Protein AF-0000000080090000 (afdb_homodimer)

InterPro domains:
  IPR008139 Saposin B type domain [PS50015] (24-98)
  IPR008139 Saposin B type domain [SM00741] (26-96)
  IPR011001 Saposin-like [SSF47862] (26-96)

Sequence (196 aa):
MVYFKSILSFVFIGFLVSASESTSVVTCMLCQVLSEPLEKEMTPTATVNAMFKKCDKMGLMEPVCEQFVSENVKDMFQRVRQGTPTDSLCQTMRFCEIMVYFKSILSFVFIGFLVSASESTSVVTCMLCQVLSEPLEKEMTPTATVNAMFKKCDKMGLMEPVCEQFVSENVKDMFQRVRQGTPTDSLCQTMRFCEI

Foldseek 3Di:
DDPPPPPPPPPPPPPPPPCPVPQDPVLLVLLLQLLVLVVVDDDLVSSLVVQLVSLVPVVVCSVVSNVSCVVCVVVLVVCVVVPDDSVCSCVVVVNDDD/DDPPVPPPPPPPPPPPPPCPVPQDPVLLVLLLQLLVLVVVDDDLVSSLVVQLVSLVPVVVCSVVSNVSCVVCVVVLVVCVVVPDDSVCSCVVVVNDDD

Solvent-accessible surface area (backbone atoms only — not comparable to full-atom values): 11677 Å² total; per-residue (Å²): 139,82,81,79,76,77,77,77,73,76,77,74,75,73,74,72,74,73,72,72,70,70,58,42,73,61,51,27,51,50,39,57,53,52,40,50,34,66,74,71,40,92,42,71,68,58,21,53,51,48,39,52,56,56,22,69,62,42,38,77,46,22,66,60,44,49,49,49,47,73,73,40,45,68,58,53,51,51,42,44,74,73,64,47,53,69,84,48,39,42,51,73,68,57,30,34,57,120,140,84,81,78,74,77,75,77,75,75,79,74,78,74,74,72,73,73,72,72,70,71,57,41,74,60,50,26,52,49,40,58,55,51,40,48,34,67,75,70,41,92,44,73,67,58,20,53,52,49,41,50,56,56,23,68,64,41,38,77,46,19,65,60,43,48,49,49,47,72,73,40,46,68,60,53,51,51,44,43,74,72,65,47,53,69,86,48,38,42,52,74,69,57,29,34,58,120

Secondary structure (DSSP, 8-state):
------------------------HHHHHHHHHHHHHHHH-SSHHHHHHHHHHHHHTSGGGHHHHHHHHHHHHHHHHHHHHTT--GGGHHHHTT-S--/------------------------HHHHHHHHHHHHHHHH-SSHHHHHHHHHHHHHTTGGGHHHHHHHHHHHHHHHHHHHHTT--GGGHHHHTT-S--

Nearest PDB structures (foldseek):
  1nkl-assembly1_A  TM=6.691E-01  e=6.075E-02  Sus scrofa
  3s63-assembly1_A  TM=6.933E-01  e=2.811E-01  Necator americanus
  5w7c-assembly2_B  TM=6.742E-01  e=3.951E-01  Homo sapiens
  5w78-assembly1_A  TM=6.558E-01  e=6.583E-01  Homo sapiens
  5w7f-assembly1_A  TM=6.644E-01  e=1.036E+00  Mus musculus

Radius of gyration: 25.67 Å; Cα contacts (8 Å, |Δi|>4): 172; chains: 2; bounding box: 70×93×59 Å

Organism: NCBI:txid1611254

Structure (mmCIF, N/CA/C/O backbone):
data_AF-0000000080090000-model_v1
#
loop_
_entity.id
_entity.type
_entity.pdbx_description
1 polymer 'Saposin B-type domain-containing protein'
#
loop_
_atom_site.group_PDB
_atom_site.id
_atom_site.type_symbol
_atom_site.label_atom_id
_atom_site.label_alt_id
_atom_site.label_comp_id
_atom_site.label_asym_id
_atom_site.label_entity_id
_atom_site.label_seq_id
_atom_site.pdbx_PDB_ins_code
_atom_site.Cartn_x
_atom_site.Cartn_y
_atom_site.Cartn_z
_atom_site.occupancy
_atom_site.B_iso_or_equiv
_atom_site.auth_seq_id
_atom_site.auth_comp_id
_atom_site.auth_asym_id
_atom_site.auth_atom_id
_atom_site.pdbx_PDB_model_num
ATOM 1 N N . MET A 1 1 ? -54.875 49.156 15.625 1 35.25 1 MET A N 1
ATOM 2 C CA . MET A 1 1 ? -53.969 48.844 14.508 1 35.25 1 MET A CA 1
ATOM 3 C C . MET A 1 1 ? -52.688 48.219 15 1 35.25 1 MET A C 1
ATOM 5 O O . MET A 1 1 ? -51.75 48.906 15.391 1 35.25 1 MET A O 1
ATOM 9 N N . VAL A 1 2 ? -52.719 47.219 15.922 1 42.03 2 VAL A N 1
ATOM 10 C CA . VAL A 1 2 ? -51.781 46.344 16.578 1 42.03 2 VAL A CA 1
ATOM 11 C C . VAL A 1 2 ? -51 45.531 15.547 1 42.03 2 VAL A C 1
ATOM 13 O O . VAL A 1 2 ? -51.625 44.969 14.625 1 42.03 2 VAL A O 1
ATOM 16 N N . TYR A 1 3 ? -49.688 45.938 15.25 1 43 3 TYR A N 1
ATOM 17 C CA . TYR A 1 3 ? -48.562 45.375 14.508 1 43 3 TYR A CA 1
ATOM 18 C C . TYR A 1 3 ? -48.25 43.969 14.961 1 43 3 TYR A C 1
ATOM 20 O O . TYR A 1 3 ? -47.875 43.75 16.125 1 43 3 TYR A O 1
ATOM 28 N N . PHE A 1 4 ? -49.094 42.969 14.578 1 43.38 4 PHE A N 1
ATOM 29 C CA . PHE A 1 4 ? -48.688 41.562 14.555 1 43.38 4 PHE A CA 1
ATOM 30 C C . PHE A 1 4 ? -47.344 41.406 13.844 1 43.38 4 PHE A C 1
ATOM 32 O O . PHE A 1 4 ? -47.281 41.531 12.617 1 43.38 4 PHE A O 1
ATOM 39 N N . LYS A 1 5 ? -46.25 41.969 14.344 1 47.03 5 LYS A N 1
ATOM 40 C CA . LYS A 1 5 ? -44.906 41.594 13.945 1 47.03 5 LYS A CA 1
ATOM 41 C C . LYS A 1 5 ? -44.719 40.062 14.023 1 47.03 5 LYS A C 1
ATOM 43 O O . LYS A 1 5 ? -44.781 39.5 15.109 1 47.03 5 LYS A O 1
ATOM 48 N N . SER A 1 6 ? -45.281 39.25 13.062 1 45.53 6 SER A N 1
ATOM 49 C CA . SER A 1 6 ? -44.969 37.844 12.844 1 45.53 6 SER A CA 1
ATOM 50 C C . SER A 1 6 ? -43.438 37.656 12.742 1 45.53 6 SER A C 1
ATOM 52 O O . SER A 1 6 ? -42.812 38.125 11.797 1 45.53 6 SER A O 1
ATOM 54 N N . ILE A 1 7 ? -42.719 37.562 13.867 1 49.59 7 ILE A N 1
ATOM 55 C CA . ILE A 1 7 ? -41.344 37.062 13.977 1 49.59 7 ILE A CA 1
ATOM 56 C C . ILE A 1 7 ? -41.25 35.688 13.281 1 49.59 7 ILE A C 1
ATOM 58 O O . ILE A 1 7 ? -41.812 34.719 13.75 1 49.59 7 ILE A O 1
ATOM 62 N N . LEU A 1 8 ? -41.375 35.594 11.953 1 46.16 8 LEU A N 1
ATOM 63 C CA . LEU A 1 8 ? -40.875 34.438 11.211 1 46.16 8 LEU A CA 1
ATOM 64 C C . LEU A 1 8 ? -39.469 34.031 11.695 1 46.16 8 LEU A C 1
ATOM 66 O O . LEU A 1 8 ? -38.5 34.781 11.484 1 46.16 8 LEU A O 1
ATOM 70 N N . SER A 1 9 ? -39.344 33.406 12.898 1 48.47 9 SER A N 1
ATOM 71 C CA . SER A 1 9 ? -38.156 32.656 13.305 1 48.47 9 SER A CA 1
ATOM 72 C C . SER A 1 9 ? -37.719 31.703 12.219 1 48.47 9 SER A C 1
ATOM 74 O O . SER A 1 9 ? -38.406 30.719 11.938 1 48.47 9 SER A O 1
ATOM 76 N N . PHE A 1 10 ? -37.125 32.094 11.141 1 49.75 10 PHE A N 1
ATOM 77 C CA . PHE A 1 10 ? -36.312 31.219 10.305 1 49.75 10 PHE A CA 1
ATOM 78 C C . PHE A 1 10 ? -35.438 30.328 11.164 1 49.75 10 PHE A C 1
ATOM 80 O O . PHE A 1 10 ? -34.438 30.781 11.734 1 49.75 10 PHE A O 1
ATOM 87 N N . VAL A 1 11 ? -35.938 29.188 11.773 1 52.5 11 VAL A N 1
ATOM 88 C CA . VAL A 1 11 ? -35.125 28.047 12.211 1 52.5 11 VAL A CA 1
ATOM 89 C C . VAL A 1 11 ? -34.156 27.656 11.102 1 52.5 11 VAL A C 1
ATOM 91 O O . VAL A 1 11 ? -34.562 27.141 10.062 1 52.5 11 VAL A O 1
ATOM 94 N N . PHE A 1 12 ? -33.031 28.375 10.961 1 48.5 12 PHE A N 1
ATOM 95 C CA . PHE A 1 12 ? -31.891 27.875 10.211 1 48.5 12 PHE A CA 1
ATOM 96 C C . PHE A 1 12 ? -31.594 26.438 10.586 1 48.5 12 PHE A C 1
ATOM 98 O O . PHE A 1 12 ? -31.141 26.156 11.703 1 48.5 12 PHE A O 1
ATOM 105 N N . ILE A 1 13 ? -32.281 25.422 10.086 1 52.03 13 ILE A N 1
ATOM 106 C CA . ILE A 1 13 ? -31.844 24.047 10.031 1 52.03 13 ILE A CA 1
ATOM 107 C C . ILE A 1 13 ? -30.344 24 9.758 1 52.03 13 ILE A C 1
ATOM 109 O O . ILE A 1 13 ? -29.891 24.312 8.648 1 52.03 13 ILE A O 1
ATOM 113 N N . GLY A 1 14 ? -29.469 24.391 10.719 1 47.28 14 GLY A N 1
ATOM 114 C CA . GLY A 1 14 ? -28.094 23.922 10.711 1 47.28 14 GLY A CA 1
ATOM 115 C C . GLY A 1 14 ? -27.953 22.484 10.242 1 47.28 14 GLY A C 1
ATOM 116 O O . GLY A 1 14 ? -28.234 21.547 11 1 47.28 14 GLY A O 1
ATOM 117 N N . PHE A 1 15 ? -28.266 22.219 8.953 1 48.88 15 PHE A N 1
ATOM 118 C CA . PHE A 1 15 ? -27.812 20.953 8.414 1 48.88 15 PHE A CA 1
ATOM 119 C C . PHE A 1 15 ? -26.391 20.625 8.891 1 48.88 15 PHE A C 1
ATOM 121 O O . PHE A 1 15 ? -25.422 21.188 8.375 1 48.88 15 PHE A 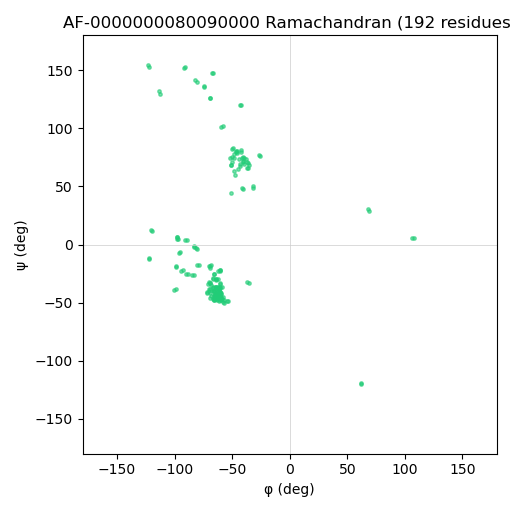O 1
ATOM 128 N N . LEU A 1 16 ? -26.109 20.281 10.094 1 43.97 16 LEU A N 1
ATOM 129 C CA . LEU A 1 16 ? -24.938 19.484 10.445 1 43.97 16 LEU A CA 1
ATOM 130 C C . LEU A 1 16 ? -24.734 18.328 9.469 1 43.97 16 LEU A C 1
ATOM 132 O O . LEU A 1 16 ? -25.438 17.328 9.547 1 43.97 16 LEU A O 1
ATOM 136 N N . VAL A 1 17 ? -24.406 18.547 8.234 1 48.34 17 VAL A N 1
ATOM 137 C CA . VAL A 1 17 ? -23.688 17.484 7.523 1 48.34 17 VAL A CA 1
ATOM 138 C C . VAL A 1 17 ? -22.656 16.844 8.453 1 48.34 17 VAL A C 1
ATOM 140 O O . VAL A 1 17 ? -21.656 17.469 8.797 1 48.34 17 VAL A O 1
ATOM 143 N N . SER A 1 18 ? -23.031 16.016 9.391 1 41.59 18 SER A N 1
ATOM 144 C CA . SER A 1 18 ? -22.078 14.984 9.82 1 41.59 18 SER A CA 1
ATOM 145 C C . SER A 1 18 ? -21.312 14.414 8.633 1 41.59 18 SER A C 1
ATOM 147 O O . SER A 1 18 ? -21.875 13.664 7.824 1 41.59 18 SER A O 1
ATOM 149 N N . ALA A 1 19 ? -20.438 15.008 7.93 1 45 19 ALA A N 1
ATOM 150 C CA . ALA A 1 19 ? -19.406 14.32 7.16 1 45 19 ALA A CA 1
ATOM 151 C C . ALA A 1 19 ? -18.984 13.016 7.84 1 45 19 ALA A C 1
ATOM 153 O O . ALA A 1 19 ? -18.141 13.023 8.742 1 45 19 ALA A O 1
ATOM 154 N N . SER A 1 20 ? -19.766 12.109 8.289 1 44.16 20 SER A N 1
ATOM 155 C CA . SER A 1 20 ? -19.172 10.789 8.477 1 44.16 20 SER A CA 1
ATOM 156 C C . SER A 1 20 ? -18.125 10.484 7.402 1 44.16 20 SER A C 1
ATOM 158 O O . SER A 1 20 ? -18.484 10.266 6.238 1 44.16 20 SER A O 1
ATOM 160 N N . GLU A 1 21 ? -17.078 11.117 7.383 1 48.22 21 GLU A N 1
ATOM 161 C CA . GLU A 1 21 ? -16 10.867 6.43 1 48.22 21 GLU A CA 1
ATOM 162 C C . GLU A 1 21 ? -15.797 9.375 6.215 1 48.22 21 GLU A C 1
ATOM 164 O O . GLU A 1 21 ? -15.164 8.711 7.039 1 48.22 21 GLU A O 1
ATOM 169 N N . SER A 1 22 ? -16.75 8.617 5.992 1 52.12 22 SER A N 1
ATOM 170 C CA . SER A 1 22 ? -16.547 7.242 5.539 1 52.12 22 SER A CA 1
ATOM 171 C C . SER A 1 22 ? -15.227 7.09 4.809 1 52.12 22 SER A C 1
ATOM 173 O O . SER A 1 22 ? -15.008 7.707 3.764 1 52.12 22 SER A O 1
ATOM 175 N N . THR A 1 23 ? -14.148 7.047 5.562 1 60.09 23 THR A N 1
ATOM 176 C CA . THR A 1 23 ? -12.867 6.805 4.902 1 60.09 23 THR A CA 1
ATOM 177 C C . THR A 1 23 ? -13.008 5.719 3.84 1 60.09 23 THR A C 1
ATOM 179 O O . THR A 1 23 ? -13.586 4.66 4.098 1 60.09 23 THR A O 1
ATOM 182 N N . SER A 1 24 ? -12.742 6.082 2.764 1 83.75 24 SER A N 1
ATOM 183 C CA . SER A 1 24 ? -12.805 5.164 1.631 1 83.75 24 SER A CA 1
ATOM 184 C C . SER A 1 24 ? -11.625 4.195 1.64 1 83.75 24 SER A C 1
ATOM 186 O O . SER A 1 24 ? -10.57 4.508 2.188 1 83.75 24 SER A O 1
ATOM 188 N N . VAL A 1 25 ? -11.953 3.008 1.39 1 87.94 25 VAL A N 1
ATOM 189 C CA . VAL A 1 25 ? -10.938 1.979 1.18 1 87.94 25 VAL A CA 1
ATOM 190 C C . VAL A 1 25 ? -9.75 2.574 0.434 1 87.94 25 VAL A C 1
ATOM 192 O O . VAL A 1 25 ? -8.594 2.301 0.775 1 87.94 25 VAL A O 1
ATOM 195 N N . VAL A 1 26 ? -10.047 3.531 -0.424 1 92 26 VAL A N 1
ATOM 196 C CA . VAL A 1 26 ? -9.016 4.125 -1.263 1 92 26 VAL A CA 1
ATOM 197 C C . VAL A 1 26 ? -8.109 5.012 -0.413 1 92 26 VAL A C 1
ATOM 199 O O . VAL A 1 26 ? -6.883 4.984 -0.568 1 92 26 VAL A O 1
ATOM 202 N N . THR A 1 27 ? -8.703 5.805 0.525 1 94.62 27 THR A N 1
ATOM 203 C CA . THR A 1 27 ? -7.914 6.691 1.372 1 94.62 27 THR A CA 1
ATOM 204 C C . THR A 1 27 ? -6.984 5.891 2.277 1 94.62 27 THR A C 1
ATOM 206 O O . THR A 1 27 ? -5.828 6.27 2.48 1 94.62 27 THR A O 1
ATOM 209 N N . CYS A 1 28 ? -7.434 4.828 2.84 1 95.31 28 CYS A N 1
ATOM 210 C CA . CYS A 1 28 ? -6.602 3.949 3.654 1 95.31 28 CYS A CA 1
ATOM 211 C C . CYS A 1 28 ? -5.449 3.379 2.84 1 95.31 28 CYS A C 1
ATOM 213 O O . CYS A 1 28 ? -4.293 3.426 3.27 1 95.31 28 CYS A O 1
ATOM 215 N N . MET A 1 29 ? -5.73 2.906 1.643 1 94.31 29 MET A N 1
ATOM 216 C CA . MET A 1 29 ? -4.707 2.271 0.814 1 94.31 29 MET A CA 1
ATOM 217 C C . MET A 1 29 ? -3.697 3.299 0.315 1 94.31 29 MET A C 1
ATOM 219 O O . MET A 1 29 ? -2.498 3.02 0.254 1 94.31 29 MET A O 1
ATOM 223 N N . LEU A 1 30 ? -4.199 4.465 -0.024 1 96.56 30 LEU A N 1
ATOM 224 C CA 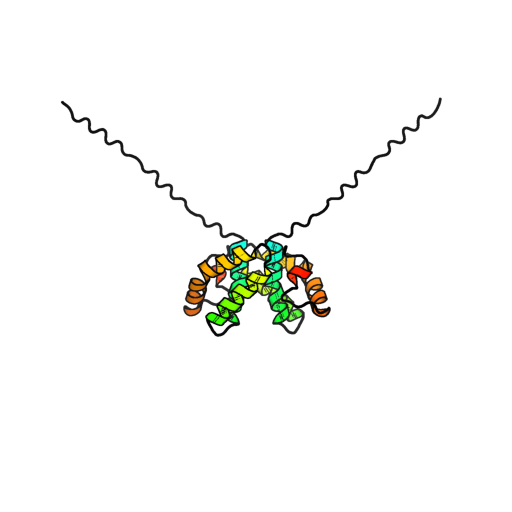. LEU A 1 30 ? -3.273 5.516 -0.44 1 96.56 30 LEU A CA 1
ATOM 225 C C . LEU A 1 30 ? -2.33 5.891 0.698 1 96.56 30 LEU A C 1
ATOM 227 O O . LEU A 1 30 ? -1.131 6.078 0.481 1 96.56 30 LEU A O 1
ATOM 231 N N . CYS A 1 31 ? -2.855 5.984 1.867 1 97.38 31 CYS A N 1
ATOM 232 C CA . CYS A 1 31 ? -2.014 6.289 3.02 1 97.38 31 CYS A CA 1
ATOM 233 C C . CYS A 1 31 ? -0.945 5.223 3.213 1 97.38 31 CYS A C 1
ATOM 235 O O . CYS A 1 31 ? 0.205 5.539 3.523 1 97.38 31 CYS A O 1
ATOM 237 N N . GLN A 1 32 ? -1.298 3.975 3.043 1 95.56 32 GLN A N 1
ATOM 238 C CA . GLN A 1 32 ? -0.34 2.889 3.227 1 95.56 32 GLN A CA 1
ATOM 239 C C . GLN A 1 32 ? 0.765 2.945 2.176 1 95.56 32 GLN A C 1
ATOM 241 O O . GLN A 1 32 ? 1.945 2.795 2.5 1 95.56 32 GLN A O 1
ATOM 246 N N . VAL A 1 33 ? 0.406 3.189 0.938 1 95.75 33 VAL A N 1
ATOM 247 C CA . VAL A 1 33 ? 1.378 3.279 -0.147 1 95.75 33 VAL A CA 1
ATOM 248 C C . VAL A 1 33 ? 2.311 4.465 0.092 1 95.75 33 VAL A C 1
ATOM 250 O O . VAL A 1 33 ? 3.52 4.367 -0.133 1 95.75 33 VAL A O 1
ATOM 253 N N . LEU A 1 34 ? 1.79 5.504 0.604 1 97.06 34 LEU A N 1
ATOM 254 C CA . LEU A 1 34 ? 2.525 6.766 0.64 1 97.06 34 LEU A CA 1
ATOM 255 C C . LEU A 1 34 ? 3.23 6.945 1.979 1 97.06 34 LEU A C 1
ATOM 257 O O . LEU A 1 34 ? 4.02 7.879 2.15 1 97.06 34 LEU A O 1
ATOM 261 N N . SER A 1 35 ? 2.988 6.059 2.926 1 95.69 35 SER A N 1
ATOM 262 C CA . SER A 1 35 ? 3.717 6.102 4.188 1 95.69 35 SER A CA 1
ATOM 263 C C . SER A 1 35 ? 5.094 5.461 4.055 1 95.69 35 SER A C 1
ATOM 265 O O . SER A 1 35 ? 5.984 5.719 4.867 1 95.69 35 SER A O 1
ATOM 267 N N . GLU A 1 36 ? 5.316 4.691 3.047 1 93.81 36 GLU A N 1
ATOM 268 C CA . GLU A 1 36 ? 6.551 3.924 2.891 1 93.81 36 GLU A CA 1
ATOM 269 C C . GLU A 1 36 ? 7.75 4.844 2.686 1 93.81 36 GLU A C 1
ATOM 271 O O . GLU A 1 36 ? 8.797 4.656 3.309 1 93.81 36 GLU A O 1
ATOM 276 N N . PRO A 1 37 ? 7.637 5.777 1.835 1 95.31 37 PRO A N 1
ATOM 277 C CA . PRO A 1 37 ? 8.789 6.66 1.637 1 95.31 37 PRO A CA 1
ATOM 278 C C . PRO A 1 37 ? 9.188 7.402 2.908 1 95.31 37 PRO A C 1
ATOM 280 O O . PRO A 1 37 ? 10.344 7.809 3.053 1 95.31 37 PRO A O 1
ATOM 283 N N . LEU A 1 38 ? 8.297 7.543 3.855 1 95.94 38 LEU A N 1
ATOM 284 C CA . LEU A 1 38 ? 8.594 8.219 5.113 1 95.94 38 LEU A CA 1
ATOM 285 C C . LEU A 1 38 ? 9.617 7.438 5.926 1 95.94 38 LEU A C 1
ATOM 287 O O . LEU A 1 38 ? 10.367 8.016 6.719 1 95.94 38 LEU A O 1
ATOM 291 N N . GLU A 1 39 ? 9.672 6.215 5.695 1 89.62 39 GLU A N 1
ATOM 292 C CA . GLU A 1 39 ? 10.586 5.34 6.426 1 89.62 39 GLU A CA 1
ATOM 293 C C . GLU A 1 39 ? 11.898 5.152 5.664 1 89.62 39 GLU A C 1
ATOM 295 O O . GLU A 1 39 ? 12.938 4.867 6.266 1 89.62 39 GLU A O 1
ATOM 300 N N . LYS A 1 40 ? 11.859 5.352 4.445 1 88.94 40 LYS A N 1
ATOM 301 C CA . LYS A 1 40 ? 12.992 4.988 3.594 1 88.94 40 LYS A CA 1
ATOM 302 C C . LYS A 1 40 ? 13.859 6.203 3.289 1 88.94 40 LYS A C 1
ATOM 304 O O . LYS A 1 40 ? 15.086 6.098 3.244 1 88.94 40 LYS A O 1
ATOM 309 N N . GLU A 1 41 ? 13.195 7.363 3.078 1 91.75 41 GLU A N 1
ATOM 310 C CA . GLU A 1 41 ? 13.93 8.555 2.654 1 91.75 41 GLU A CA 1
ATOM 311 C C . GLU A 1 41 ? 14.367 9.391 3.855 1 91.75 41 GLU A C 1
ATOM 313 O O . GLU A 1 41 ? 13.688 9.414 4.883 1 91.75 41 GLU A O 1
ATOM 318 N N . MET A 1 42 ? 15.523 10.156 3.654 1 89.31 42 MET A N 1
ATOM 319 C CA . MET A 1 42 ? 16.109 10.883 4.773 1 89.31 42 MET A CA 1
ATOM 320 C C . MET A 1 42 ? 15.688 12.352 4.746 1 89.31 42 MET A C 1
ATOM 322 O O . MET A 1 42 ? 15.734 13.031 5.773 1 89.31 42 MET A O 1
ATOM 326 N N . THR A 1 43 ? 15.242 12.867 3.668 1 94.94 43 THR A N 1
ATOM 327 C CA . THR A 1 43 ? 14.898 14.281 3.574 1 94.94 43 THR A CA 1
ATOM 328 C C . THR A 1 43 ? 13.438 14.453 3.148 1 94.94 43 THR A C 1
ATOM 330 O O . THR A 1 43 ? 12.883 13.594 2.455 1 94.94 43 THR A O 1
ATOM 333 N N . PRO A 1 44 ? 12.844 15.562 3.553 1 95.88 44 PRO A N 1
ATOM 334 C CA . PRO A 1 44 ? 11.453 15.812 3.143 1 95.88 44 PRO A CA 1
ATOM 335 C C . PRO A 1 44 ? 11.289 15.867 1.627 1 95.88 44 PRO A C 1
ATOM 337 O O . PRO A 1 44 ? 10.328 15.328 1.086 1 95.88 44 PRO A O 1
ATOM 340 N N . THR A 1 45 ? 12.195 16.516 0.899 1 97.25 45 THR A N 1
ATOM 341 C CA . THR A 1 45 ? 12.109 16.641 -0.551 1 97.25 45 THR A CA 1
ATOM 342 C C . THR A 1 45 ? 12.211 15.273 -1.221 1 97.25 45 THR A C 1
ATOM 344 O O . THR A 1 45 ? 11.445 14.961 -2.131 1 97.25 45 THR A O 1
ATOM 347 N N . ALA A 1 46 ? 13.195 14.461 -0.756 1 97.62 46 ALA A N 1
ATOM 348 C CA . ALA A 1 46 ? 13.344 13.109 -1.296 1 97.62 46 ALA A CA 1
ATOM 349 C C . ALA A 1 46 ? 12.094 12.273 -1.017 1 97.62 46 ALA A C 1
ATOM 351 O O . ALA A 1 46 ? 11.68 11.469 -1.855 1 97.62 46 ALA A O 1
ATOM 352 N N . THR A 1 47 ? 11.516 12.477 0.143 1 98.19 47 THR A N 1
ATOM 353 C CA . THR A 1 47 ? 10.312 11.734 0.526 1 98.19 47 THR A CA 1
ATOM 354 C C . THR A 1 47 ? 9.141 12.094 -0.376 1 98.19 47 THR A C 1
ATOM 356 O O . THR A 1 47 ? 8.461 11.211 -0.902 1 98.19 47 THR A O 1
ATOM 359 N N . VAL A 1 48 ? 8.938 13.328 -0.579 1 98.31 48 VAL A N 1
ATOM 360 C CA . VAL A 1 48 ? 7.824 13.789 -1.399 1 98.31 48 VAL A CA 1
ATOM 361 C C . VAL A 1 48 ? 8.023 13.344 -2.846 1 98.31 48 VAL A C 1
ATOM 363 O O . VAL A 1 48 ? 7.078 12.898 -3.502 1 98.31 48 VAL A O 1
ATOM 366 N N . ASN A 1 49 ? 9.242 13.414 -3.344 1 98 49 ASN A N 1
ATOM 367 C CA . ASN A 1 49 ? 9.531 12.945 -4.695 1 98 49 ASN A CA 1
ATOM 368 C C . ASN A 1 49 ? 9.258 11.453 -4.84 1 98 49 ASN A C 1
ATOM 370 O O . ASN A 1 49 ? 8.719 11.016 -5.859 1 98 49 ASN A O 1
ATOM 374 N N . ALA A 1 50 ? 9.672 10.742 -3.836 1 96.94 50 ALA A N 1
ATOM 375 C CA . ALA A 1 50 ? 9.406 9.305 -3.865 1 96.94 50 ALA A CA 1
ATOM 376 C C . ALA A 1 50 ? 7.902 9.031 -3.852 1 96.94 50 ALA A C 1
ATOM 378 O O . ALA A 1 50 ? 7.434 8.086 -4.5 1 96.94 50 ALA A O 1
ATOM 379 N N . MET A 1 51 ? 7.082 9.789 -3.133 1 97.94 51 MET A N 1
ATOM 380 C CA . MET A 1 51 ? 5.633 9.633 -3.109 1 97.94 51 MET A CA 1
ATOM 381 C C . MET A 1 51 ? 5.031 9.891 -4.488 1 97.94 51 MET A C 1
ATOM 383 O O . MET A 1 51 ? 4.184 9.125 -4.953 1 97.94 51 MET A O 1
ATOM 387 N N . PHE A 1 52 ? 5.461 10.906 -5.121 1 98.12 52 PHE A N 1
ATOM 388 C CA . PHE A 1 52 ? 4.914 11.211 -6.441 1 98.12 52 PHE A CA 1
ATOM 389 C C . PHE A 1 52 ? 5.355 10.172 -7.465 1 98.12 52 PHE A C 1
ATOM 391 O O . PHE A 1 52 ? 4.609 9.852 -8.391 1 98.12 52 PHE A O 1
ATOM 398 N N . LYS A 1 53 ? 6.566 9.648 -7.289 1 96.38 53 LYS A N 1
ATOM 399 C CA . LYS A 1 53 ? 6.996 8.555 -8.156 1 96.38 53 LYS A CA 1
ATOM 400 C C . LYS A 1 53 ? 6.078 7.344 -8.016 1 96.38 53 LYS A C 1
ATOM 402 O O . LYS A 1 53 ? 5.777 6.664 -9 1 96.38 53 LYS A O 1
ATOM 407 N N . LYS A 1 54 ? 5.676 7.047 -6.812 1 95.56 54 LYS A N 1
ATOM 408 C CA . LYS A 1 54 ? 4.715 5.965 -6.613 1 95.56 54 LYS A CA 1
ATOM 409 C C . LYS A 1 54 ? 3.398 6.262 -7.32 1 95.56 54 LYS A C 1
ATOM 411 O O . LYS A 1 54 ? 2.785 5.367 -7.906 1 95.56 54 LYS A O 1
ATOM 416 N N . CYS A 1 55 ? 2.949 7.496 -7.348 1 97.12 55 CYS A N 1
ATOM 417 C CA . CYS A 1 55 ? 1.702 7.879 -7.996 1 97.12 55 CYS A CA 1
ATOM 418 C C . CYS A 1 55 ? 1.793 7.688 -9.508 1 97.12 55 CYS A C 1
ATOM 420 O O . CYS A 1 55 ? 0.8 7.348 -10.156 1 97.12 55 CYS A O 1
ATOM 422 N N . ASP A 1 56 ? 2.922 7.812 -10.008 1 95.38 56 ASP A N 1
ATOM 423 C CA . ASP A 1 56 ? 3.133 7.645 -11.445 1 95.38 56 ASP A CA 1
ATOM 424 C C . ASP A 1 56 ? 2.746 6.238 -11.898 1 95.38 56 ASP A C 1
ATOM 426 O O . ASP A 1 56 ? 2.383 6.031 -13.055 1 95.38 56 ASP A O 1
ATOM 430 N N . LYS A 1 57 ? 2.746 5.371 -10.977 1 92.88 57 LYS A N 1
ATOM 431 C CA . LYS A 1 57 ? 2.561 3.967 -11.336 1 92.88 57 LYS A CA 1
ATOM 432 C C . LYS A 1 57 ? 1.108 3.537 -11.141 1 92.88 57 LYS A C 1
ATOM 434 O O . LYS A 1 57 ? 0.769 2.369 -11.344 1 92.88 57 LYS A O 1
ATOM 439 N N . MET A 1 58 ? 0.227 4.406 -10.805 1 91.19 58 MET A N 1
ATOM 440 C CA . MET A 1 58 ? -1.11 4.02 -10.367 1 91.19 58 MET A CA 1
ATOM 441 C C . MET A 1 58 ? -2.111 4.113 -11.508 1 91.19 58 MET A C 1
ATOM 443 O O . MET A 1 58 ? -3.322 4.047 -11.289 1 91.19 58 MET A O 1
ATOM 447 N N . GLY A 1 59 ? -1.636 4.395 -12.742 1 89.81 59 GLY A N 1
ATOM 448 C CA . GLY A 1 59 ? -2.537 4.445 -13.883 1 89.81 59 GLY A CA 1
ATOM 449 C C . GLY A 1 59 ? -3.604 5.52 -13.75 1 89.81 59 GLY A C 1
ATOM 450 O O . GLY A 1 59 ? -3.293 6.68 -13.484 1 89.81 59 GLY A O 1
ATOM 451 N N . LEU A 1 60 ? -4.883 5.047 -13.766 1 90.75 60 LEU A N 1
ATOM 452 C CA . LEU A 1 60 ? -6.008 5.973 -13.734 1 90.75 60 LEU A CA 1
ATOM 453 C C . LEU A 1 60 ? -6.113 6.668 -12.383 1 90.75 60 LEU A C 1
ATOM 455 O O . LEU A 1 60 ? -6.691 7.75 -12.281 1 90.75 60 LEU A O 1
ATOM 459 N N . MET A 1 61 ? -5.484 6.043 -11.406 1 92.25 61 MET A N 1
ATOM 460 C CA . MET A 1 61 ? -5.578 6.582 -10.047 1 92.25 61 MET A CA 1
ATOM 461 C C . MET A 1 61 ? -4.465 7.59 -9.789 1 92.25 61 MET A C 1
ATOM 463 O O . MET A 1 61 ? -4.371 8.148 -8.695 1 92.25 61 MET A O 1
ATOM 467 N N . GLU A 1 62 ? -3.656 7.887 -10.789 1 95.06 62 GLU A N 1
ATOM 468 C CA . GLU A 1 62 ? -2.508 8.773 -10.617 1 95.06 62 GLU A CA 1
ATOM 469 C C . GLU A 1 62 ? -2.945 10.156 -10.141 1 95.06 62 GLU A C 1
ATOM 471 O O . GLU A 1 62 ? -2.418 10.672 -9.156 1 95.06 62 GLU A O 1
ATOM 476 N N . PRO A 1 63 ? -4.047 10.781 -10.789 1 96.62 63 PRO A N 1
ATOM 477 C CA . PRO A 1 63 ? -4.398 12.117 -10.305 1 96.62 63 PRO A CA 1
ATOM 478 C C . PRO A 1 63 ? -4.977 12.102 -8.891 1 96.62 63 PRO A C 1
ATOM 480 O O . PRO A 1 63 ? -4.766 13.039 -8.125 1 96.62 63 PRO A O 1
ATOM 483 N N . VAL A 1 64 ? -5.684 11.133 -8.57 1 95.31 64 VAL A N 1
ATOM 484 C CA . VAL A 1 64 ? -6.227 10.977 -7.227 1 95.31 64 VAL A CA 1
ATOM 485 C C . VAL A 1 64 ? -5.09 10.812 -6.223 1 95.31 64 VAL A C 1
ATOM 487 O O . VAL A 1 64 ? -5.102 11.422 -5.152 1 95.31 64 VAL A O 1
ATOM 490 N N . CYS A 1 65 ? -4.133 10.055 -6.562 1 97.5 65 CYS A N 1
ATOM 491 C CA . CYS A 1 65 ? -2.949 9.82 -5.75 1 97.5 65 CYS A CA 1
ATOM 492 C C . CYS A 1 65 ? -2.18 11.109 -5.512 1 97.5 65 CYS A C 1
ATOM 494 O O . CYS A 1 65 ? -1.797 11.414 -4.383 1 97.5 65 CYS A O 1
ATOM 496 N N . GLU A 1 66 ? -1.955 11.836 -6.617 1 98.25 66 GLU A N 1
ATOM 497 C CA . GLU A 1 66 ? -1.232 13.102 -6.508 1 98.25 66 GLU A CA 1
ATOM 498 C C . GLU A 1 66 ? -1.979 14.086 -5.617 1 98.25 66 GLU A C 1
ATOM 500 O O . GLU A 1 66 ? -1.364 14.805 -4.824 1 98.25 66 GLU A O 1
ATOM 505 N N . GLN A 1 67 ? -3.234 14.094 -5.742 1 97.88 67 GLN A N 1
ATOM 506 C CA . GLN A 1 67 ? -4.039 14.977 -4.902 1 97.88 67 GLN A CA 1
ATOM 507 C C . GLN A 1 67 ? -3.947 14.57 -3.434 1 97.88 67 GLN A C 1
ATOM 509 O O . GLN A 1 67 ? -3.852 15.43 -2.553 1 97.88 67 GLN A O 1
ATOM 514 N N . PHE A 1 68 ? -4.035 13.383 -3.154 1 97.88 68 PHE A N 1
ATOM 515 C CA . PHE A 1 68 ? -3.906 12.891 -1.786 1 97.88 68 PHE A CA 1
ATOM 516 C C . PHE A 1 68 ? -2.596 13.367 -1.165 1 97.88 68 PHE A C 1
ATOM 518 O O . PHE A 1 68 ? -2.576 13.836 -0.025 1 97.88 68 PHE A O 1
ATOM 525 N N . VAL A 1 69 ? -1.497 13.203 -1.886 1 98.31 69 VAL A N 1
ATOM 526 C CA . VAL A 1 69 ? -0.193 13.641 -1.396 1 98.31 69 VAL A CA 1
ATOM 527 C C . VAL A 1 69 ? -0.228 15.133 -1.101 1 98.31 69 VAL A C 1
ATOM 529 O O . VAL A 1 69 ? 0.166 15.57 -0.015 1 98.31 69 VAL A O 1
ATOM 532 N N . SER A 1 70 ? -0.703 15.859 -2.033 1 97.25 70 SER A N 1
ATOM 533 C CA . SER A 1 70 ? -0.708 17.312 -1.919 1 97.25 70 SER A CA 1
ATOM 534 C C . SER A 1 70 ? -1.528 17.766 -0.717 1 97.25 70 SER A C 1
ATOM 536 O O . SER A 1 70 ? -1.175 18.75 -0.054 1 97.25 70 SER A O 1
ATOM 538 N N . GLU A 1 71 ? -2.479 17.109 -0.408 1 97.44 71 GLU A N 1
ATOM 539 C CA . GLU A 1 71 ? -3.402 17.531 0.637 1 97.44 71 GLU A CA 1
ATOM 540 C C . GLU A 1 71 ? -2.967 17.016 2.006 1 97.44 71 GLU A C 1
ATOM 542 O O . GLU A 1 71 ? -3.268 17.641 3.031 1 97.44 71 GLU A O 1
ATOM 547 N N . ASN A 1 72 ? -2.225 15.93 2.033 1 97.69 72 ASN A N 1
ATOM 548 C CA . ASN A 1 72 ? -2.09 15.242 3.314 1 97.69 72 ASN A CA 1
ATOM 549 C C . ASN A 1 72 ? -0.626 15.125 3.732 1 97.69 72 ASN A C 1
ATOM 551 O O . ASN A 1 72 ? -0.331 14.797 4.883 1 97.69 72 ASN A O 1
ATOM 555 N N . VAL A 1 73 ? 0.345 15.398 2.904 1 98.12 73 VAL A N 1
ATOM 556 C CA . VAL A 1 73 ? 1.744 15.078 3.162 1 98.12 73 VAL A CA 1
ATOM 557 C C . VAL A 1 73 ? 2.264 15.906 4.332 1 98.12 73 VAL A C 1
ATOM 559 O O . VAL A 1 73 ? 3.055 15.422 5.145 1 98.12 73 VAL A O 1
ATOM 562 N N . LYS A 1 74 ? 1.88 17.125 4.398 1 97.81 74 LYS A N 1
ATOM 563 C CA . LYS A 1 74 ? 2.32 17.969 5.512 1 97.81 74 LYS A CA 1
ATOM 564 C C . LYS A 1 74 ? 1.915 17.359 6.852 1 97.81 74 LYS A C 1
ATOM 566 O O . LYS A 1 74 ? 2.719 17.297 7.785 1 97.81 74 LYS A O 1
ATOM 571 N N . ASP A 1 75 ? 0.717 16.922 6.938 1 98.12 75 ASP A N 1
ATOM 572 C CA . ASP A 1 75 ? 0.234 16.312 8.172 1 98.12 75 ASP A CA 1
ATOM 573 C C . ASP A 1 75 ? 0.953 15 8.453 1 98.12 75 ASP A C 1
ATOM 575 O O . ASP A 1 75 ? 1.226 14.664 9.602 1 98.12 75 ASP A O 1
ATOM 579 N N . MET A 1 76 ? 1.238 14.266 7.508 1 98 76 MET A N 1
ATOM 580 C CA . MET A 1 76 ? 1.986 13.023 7.676 1 98 76 MET A CA 1
ATOM 581 C C . MET A 1 76 ? 3.367 13.297 8.266 1 98 76 MET A C 1
ATOM 583 O O . MET A 1 76 ? 3.781 12.641 9.219 1 98 76 MET A O 1
ATOM 587 N N . PHE A 1 77 ? 4.043 14.305 7.754 1 97.81 77 PHE A N 1
ATOM 588 C CA . PHE A 1 77 ? 5.352 14.68 8.281 1 97.81 77 PHE A CA 1
ATOM 589 C C . PHE A 1 77 ? 5.242 15.109 9.742 1 97.81 77 PHE A C 1
ATOM 591 O O . PHE A 1 77 ? 6.062 14.711 10.57 1 97.81 77 PHE A O 1
ATOM 598 N N . GLN A 1 78 ? 4.258 15.891 9.984 1 97.38 78 GLN A N 1
ATOM 599 C CA . GLN A 1 78 ? 4.086 16.406 11.344 1 97.38 78 GLN A CA 1
ATOM 600 C C . GLN A 1 78 ? 3.855 15.273 12.336 1 97.38 78 GLN A C 1
ATOM 602 O O . GLN A 1 78 ? 4.453 15.258 13.414 1 97.38 78 GLN A O 1
ATOM 607 N N . ARG A 1 79 ? 3.033 14.312 12 1 97.62 79 ARG A N 1
ATOM 608 C CA . ARG A 1 79 ? 2.748 13.195 12.891 1 97.62 79 ARG A CA 1
ATOM 609 C C . ARG A 1 79 ? 4 12.359 13.141 1 97.62 79 ARG A C 1
ATOM 611 O O . ARG A 1 79 ? 4.266 11.945 14.273 1 97.62 79 ARG A O 1
ATOM 618 N N . VAL A 1 80 ? 4.805 12.195 12.117 1 96.62 80 VAL A N 1
ATOM 619 C CA . VAL A 1 80 ? 6.031 11.422 12.25 1 96.62 80 VAL A CA 1
ATOM 620 C C . VAL A 1 80 ? 7.027 12.18 13.125 1 96.62 80 VAL A C 1
ATOM 622 O O . VAL A 1 80 ? 7.695 11.578 13.969 1 96.62 80 VAL A O 1
ATOM 625 N N . ARG A 1 81 ? 7.113 13.453 12.93 1 95.38 81 ARG A N 1
ATOM 626 C CA . ARG A 1 81 ? 7.992 14.273 13.758 1 95.38 81 ARG A CA 1
ATOM 627 C C . ARG A 1 81 ? 7.562 14.234 15.219 1 95.38 81 ARG A C 1
ATOM 629 O O . ARG A 1 81 ? 8.398 14.312 16.125 1 95.38 81 ARG A O 1
ATOM 636 N N . GLN A 1 82 ? 6.285 14.055 15.406 1 96.44 82 GLN A N 1
ATOM 637 C CA . GLN A 1 82 ? 5.746 14.016 16.766 1 96.44 82 GLN A CA 1
ATOM 638 C C . GLN A 1 82 ? 5.891 12.625 17.375 1 96.44 82 GLN A C 1
ATOM 640 O O . GLN A 1 82 ? 5.488 12.398 18.516 1 96.44 82 GLN A O 1
ATOM 645 N N . GLY A 1 83 ? 6.414 11.719 16.656 1 95.12 83 GLY A N 1
ATOM 646 C CA . GLY A 1 83 ? 6.789 10.445 17.234 1 95.12 83 GLY A CA 1
ATOM 647 C C . GLY A 1 83 ? 5.855 9.312 16.844 1 95.12 83 GLY A C 1
ATOM 648 O O . GLY A 1 83 ? 5.953 8.203 17.375 1 95.12 83 GLY A O 1
ATOM 649 N N . THR A 1 84 ? 4.965 9.625 15.984 1 96.12 84 T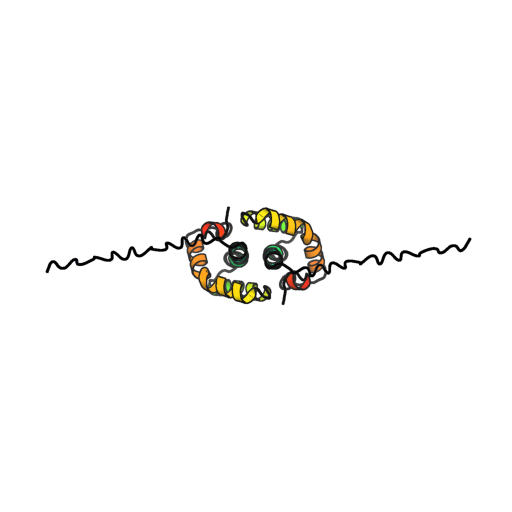HR A N 1
ATOM 650 C CA . THR A 1 84 ? 4.109 8.555 15.484 1 96.12 84 THR A CA 1
ATOM 651 C C . THR A 1 84 ? 4.902 7.594 14.602 1 96.12 84 THR A C 1
ATOM 653 O O . THR A 1 84 ? 5.5 8.008 13.609 1 96.12 84 THR A O 1
ATOM 656 N N . PRO A 1 85 ? 4.82 6.227 14.977 1 95.25 85 PRO A N 1
ATOM 657 C CA . PRO A 1 85 ? 5.477 5.285 14.07 1 95.25 85 PRO A CA 1
ATOM 658 C C . PRO A 1 85 ? 4.789 5.199 12.711 1 95.25 85 PRO A C 1
ATOM 660 O O . PRO A 1 85 ? 3.559 5.27 12.633 1 95.25 85 PRO A O 1
ATOM 663 N N . THR A 1 86 ? 5.559 4.949 11.633 1 94.31 86 THR A N 1
ATOM 664 C CA . THR A 1 86 ? 5.016 4.887 10.281 1 94.31 86 THR A CA 1
ATOM 665 C C . THR A 1 86 ? 4.031 3.727 10.148 1 94.31 86 THR A C 1
ATOM 667 O O . THR A 1 86 ? 3.049 3.822 9.414 1 94.31 86 THR A O 1
ATOM 670 N N . ASP A 1 87 ? 4.266 2.658 10.945 1 91.69 87 ASP A N 1
ATOM 671 C CA . ASP A 1 87 ? 3.443 1.457 10.844 1 91.69 87 ASP A CA 1
ATOM 672 C C . ASP A 1 87 ? 2.027 1.716 11.352 1 91.69 87 ASP A C 1
ATOM 674 O O . ASP A 1 87 ? 1.103 0.961 11.039 1 91.69 87 ASP A O 1
ATOM 678 N N . SER A 1 88 ? 1.814 2.752 12.117 1 94.12 88 SER A N 1
ATOM 679 C CA . SER A 1 88 ? 0.491 3.057 12.656 1 94.12 88 SER A CA 1
ATOM 680 C C . SER A 1 88 ? 0.007 4.426 12.188 1 94.12 88 SER A C 1
ATOM 682 O O . SER A 1 88 ? -0.986 4.945 12.703 1 94.12 88 SER A O 1
ATOM 684 N N . LEU A 1 89 ? 0.689 4.93 11.266 1 96.44 89 LEU A N 1
ATOM 685 C CA . LEU A 1 89 ? 0.447 6.305 10.836 1 96.44 89 LEU A CA 1
ATOM 686 C C . LEU A 1 89 ? -0.957 6.457 10.266 1 96.44 89 LEU A C 1
ATOM 688 O O . LEU A 1 89 ? -1.681 7.391 10.617 1 96.44 89 LEU A O 1
ATOM 692 N N . CYS A 1 90 ? -1.348 5.562 9.406 1 96.75 90 CYS A N 1
ATOM 693 C CA . CYS A 1 90 ? -2.607 5.707 8.68 1 96.75 90 CYS A CA 1
ATOM 694 C C . CYS A 1 90 ? -3.795 5.516 9.617 1 96.75 90 CYS A C 1
ATOM 696 O O . CYS A 1 90 ? -4.836 6.156 9.445 1 96.75 90 CYS A O 1
ATOM 698 N N . GLN A 1 91 ? -3.621 4.668 10.625 1 93.69 91 GLN A N 1
ATOM 699 C CA . GLN A 1 91 ? -4.652 4.516 11.648 1 93.69 91 GLN A CA 1
ATOM 700 C C . GLN A 1 91 ? -4.746 5.766 12.516 1 93.69 91 GLN A C 1
ATOM 702 O O . GLN A 1 91 ? -5.844 6.219 12.844 1 93.69 91 GLN A O 1
ATOM 707 N N . THR A 1 92 ? -3.607 6.195 12.898 1 94.69 92 THR A N 1
ATOM 708 C CA . THR A 1 92 ? -3.562 7.383 13.742 1 94.69 92 THR A CA 1
ATOM 709 C C . THR A 1 92 ? -4.211 8.57 13.039 1 94.69 92 THR A C 1
ATOM 711 O O . THR A 1 92 ? -4.887 9.383 13.672 1 94.69 92 THR A O 1
ATOM 714 N N . MET A 1 93 ? -3.996 8.633 11.719 1 95.75 93 MET A N 1
ATOM 715 C CA . MET A 1 93 ? -4.555 9.734 10.938 1 95.75 93 MET A CA 1
ATOM 716 C C . MET A 1 93 ? -6.02 9.469 10.602 1 95.75 93 MET A C 1
ATOM 718 O O . MET A 1 93 ? -6.656 10.266 9.906 1 95.75 93 MET A O 1
ATOM 722 N N . ARG A 1 94 ? -6.469 8.336 11 1 93.69 94 ARG A N 1
ATOM 723 C CA . ARG A 1 94 ? -7.867 7.938 10.859 1 93.69 94 ARG A CA 1
ATOM 724 C C . ARG A 1 94 ? -8.227 7.734 9.391 1 93.69 94 ARG A C 1
ATOM 726 O O . ARG A 1 94 ? -9.359 8.008 8.977 1 93.69 94 ARG A O 1
ATOM 733 N N . PHE A 1 95 ? -7.297 7.328 8.609 1 95.5 95 PHE A N 1
ATOM 734 C CA . PHE A 1 95 ? -7.582 6.984 7.219 1 95.5 95 PHE A CA 1
ATOM 735 C C . PHE A 1 95 ? -8.078 5.547 7.109 1 95.5 95 PHE A C 1
ATOM 737 O O . PHE A 1 95 ? -8.68 5.168 6.102 1 95.5 95 PHE A O 1
ATOM 744 N N . CYS A 1 96 ? -7.707 4.715 8.039 1 92.69 96 CYS A N 1
ATOM 745 C CA . CYS A 1 96 ? -8.109 3.312 8.023 1 92.69 96 CYS A CA 1
ATOM 746 C C . CYS A 1 96 ? -9.039 2.994 9.188 1 92.69 96 CYS A C 1
ATOM 748 O O . CYS A 1 96 ? -8.797 3.426 10.312 1 92.69 96 CYS A O 1
ATOM 750 N N . GLU A 1 97 ? -10.125 2.316 8.812 1 85.25 97 GLU A N 1
ATOM 751 C CA . GLU A 1 97 ? -11.07 1.896 9.844 1 85.25 97 GLU A CA 1
ATOM 752 C C . GLU A 1 97 ? -10.609 0.603 10.516 1 85.25 97 GLU A C 1
ATOM 754 O O . GLU A 1 97 ? -10.07 -0.286 9.859 1 85.25 97 GLU A O 1
ATOM 759 N N . ILE A 1 98 ? -10.805 0.521 11.805 1 72.38 98 ILE A N 1
ATOM 760 C CA . ILE A 1 98 ? -10.422 -0.658 12.57 1 72.38 98 ILE A CA 1
ATOM 761 C C . ILE A 1 98 ? -11.562 -1.673 12.57 1 72.38 98 ILE A C 1
ATOM 763 O O . ILE A 1 98 ? -12.734 -1.297 12.609 1 72.38 98 ILE A O 1
ATOM 767 N N . MET B 1 1 ? -44.188 -44.469 -41.906 1 36.5 1 MET B N 1
ATOM 768 C CA . MET B 1 1 ? -43.688 -44.219 -40.562 1 36.5 1 MET B CA 1
ATOM 769 C C . MET B 1 1 ? -42.375 -43.438 -40.594 1 36.5 1 MET B C 1
ATOM 771 O O . MET B 1 1 ? -41.344 -43.969 -40.906 1 36.5 1 MET B O 1
ATOM 775 N N . VAL B 1 2 ? -42.375 -42.188 -41.188 1 40.28 2 VAL B N 1
ATOM 776 C CA . VAL B 1 2 ? -41.5 -41.062 -41.438 1 40.28 2 VAL B CA 1
ATOM 777 C C . VAL B 1 2 ? -41 -40.5 -40.094 1 40.28 2 VAL B C 1
ATOM 779 O O . VAL B 1 2 ? -41.812 -40.281 -39.188 1 40.28 2 VAL B O 1
ATOM 782 N N . TYR B 1 3 ? -39.719 -40.844 -39.688 1 43.44 3 TYR B N 1
ATOM 783 C CA . TYR B 1 3 ? -38.688 -40.5 -38.688 1 43.44 3 TYR B CA 1
ATOM 784 C C . TYR B 1 3 ? -38.438 -39 -38.688 1 43.44 3 TYR B C 1
ATOM 786 O O . TYR B 1 3 ? -37.625 -38.5 -39.5 1 43.44 3 TYR B O 1
ATOM 794 N N . PHE B 1 4 ? -39.531 -38.156 -38.719 1 43.41 4 PHE B N 1
ATOM 795 C CA . PHE B 1 4 ? -39.188 -36.781 -38.438 1 43.41 4 PHE B CA 1
ATOM 796 C C . PHE B 1 4 ? -38.375 -36.656 -37.156 1 43.41 4 PHE B C 1
ATOM 798 O O . PHE B 1 4 ? -38.938 -36.844 -36.062 1 43.41 4 PHE B O 1
ATOM 805 N N . LYS B 1 5 ? -37.094 -37.125 -37.062 1 47.06 5 LYS B N 1
ATOM 806 C CA . LYS B 1 5 ? -36 -36.75 -36.156 1 47.06 5 LYS B CA 1
ATOM 807 C C . LYS B 1 5 ? -35.906 -35.25 -36 1 47.06 5 LYS B C 1
ATOM 809 O O . LYS B 1 5 ? -35.562 -34.531 -36.938 1 47.06 5 LYS B O 1
ATOM 814 N N . SER B 1 6 ? -36.844 -34.562 -35.344 1 44.62 6 SER B N 1
ATOM 815 C CA . SER B 1 6 ? -36.688 -33.188 -34.906 1 44.62 6 SER B CA 1
ATOM 816 C C . SER B 1 6 ? -35.375 -32.969 -34.156 1 44.62 6 SER B C 1
ATOM 818 O O . SER B 1 6 ? -35.156 -33.594 -33.094 1 44.62 6 SER B O 1
ATOM 820 N N . ILE B 1 7 ? -34.25 -32.75 -34.875 1 49.41 7 ILE B N 1
ATOM 821 C CA . ILE B 1 7 ? -32.969 -32.188 -34.438 1 49.41 7 ILE B CA 1
ATOM 822 C C . ILE B 1 7 ? -33.188 -30.922 -33.625 1 49.41 7 ILE B C 1
ATOM 824 O O . ILE B 1 7 ? -33.594 -29.891 -34.156 1 49.41 7 ILE B O 1
ATOM 828 N N . LEU B 1 8 ? -33.906 -30.984 -32.5 1 46.25 8 LEU B N 1
ATOM 829 C CA . LEU B 1 8 ? -33.812 -29.875 -31.547 1 46.25 8 LEU B CA 1
ATOM 830 C C . LEU B 1 8 ? -32.344 -29.484 -31.344 1 46.25 8 LEU B C 1
ATOM 832 O O 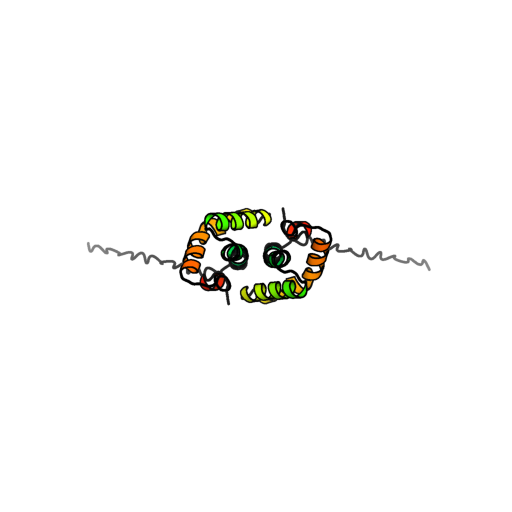. LEU B 1 8 ? -31.562 -30.25 -30.781 1 46.25 8 LEU B O 1
ATOM 836 N N . SER B 1 9 ? -31.719 -28.719 -32.281 1 48.34 9 SER B N 1
ATOM 837 C CA . SER B 1 9 ? -30.484 -27.969 -32.125 1 48.34 9 SER B CA 1
ATOM 838 C C . SER B 1 9 ? -30.531 -27.094 -30.875 1 48.34 9 SER B C 1
ATOM 840 O O . SER B 1 9 ? -31.25 -26.094 -30.828 1 48.34 9 SER B O 1
ATOM 842 N N . PHE B 1 10 ? -30.484 -27.594 -29.688 1 49.94 10 PHE B N 1
ATOM 843 C CA . PHE B 1 10 ? -30.094 -26.812 -28.531 1 49.94 10 PHE B CA 1
ATOM 844 C C . PHE B 1 10 ? -28.906 -25.922 -28.859 1 49.94 10 PHE B C 1
ATOM 846 O O . PHE B 1 10 ? -27.781 -26.406 -29 1 49.94 10 PHE B O 1
ATOM 853 N N . VAL B 1 11 ? -29.078 -24.703 -29.516 1 51.53 11 VAL B N 1
ATOM 854 C CA . VAL B 1 11 ? -28.125 -23.594 -29.484 1 51.53 11 VAL B CA 1
ATOM 855 C C . VAL B 1 11 ? -27.703 -23.328 -28.047 1 51.53 11 VAL B C 1
ATOM 857 O O . VAL B 1 11 ? -28.484 -22.828 -27.234 1 51.53 11 VAL B O 1
ATOM 860 N N . PHE B 1 12 ? -26.812 -24.141 -27.484 1 48.44 12 PHE B N 1
ATOM 861 C CA . PHE B 1 12 ? -26.078 -23.766 -26.281 1 48.44 12 PHE B CA 1
ATOM 862 C C . PHE B 1 12 ? -25.531 -22.344 -26.406 1 48.44 12 PHE B C 1
ATOM 864 O O . PHE B 1 12 ? -24.625 -22.078 -27.203 1 48.44 12 PHE B O 1
ATOM 871 N N . ILE B 1 13 ? -26.297 -21.312 -26.203 1 51.81 13 ILE B N 1
ATOM 872 C CA . ILE B 1 13 ? -25.812 -19.969 -25.891 1 51.81 13 ILE B CA 1
ATOM 873 C C . ILE B 1 13 ? -24.594 -20.062 -24.969 1 51.81 13 ILE B C 1
ATOM 875 O O . ILE B 1 13 ? -24.703 -20.438 -23.797 1 51.81 13 ILE B O 1
ATOM 879 N N . GLY B 1 14 ? -23.391 -20.469 -25.484 1 47.03 14 GLY B N 1
ATOM 880 C CA . GLY B 1 14 ? -22.109 -20.125 -24.875 1 47.03 14 GLY B CA 1
ATOM 881 C C . GLY B 1 14 ? -22.094 -18.719 -24.312 1 47.03 14 GLY B C 1
ATOM 882 O O . GLY B 1 14 ? -21.969 -17.734 -25.062 1 47.03 14 GLY B O 1
ATOM 883 N N . PHE B 1 15 ? -22.891 -18.484 -23.297 1 49.41 15 PHE B N 1
ATOM 884 C CA . PHE B 1 15 ? -22.625 -17.266 -22.531 1 49.41 15 PHE B CA 1
ATOM 885 C C . PHE B 1 15 ? -21.125 -17.094 -22.328 1 49.41 15 PHE B C 1
ATOM 887 O O . PHE B 1 15 ? -20.531 -17.734 -21.453 1 49.41 15 PHE B O 1
ATOM 894 N N . LEU B 1 16 ? -20.312 -16.703 -23.281 1 43.88 16 LEU B N 1
ATOM 895 C CA . LEU B 1 16 ? -19.047 -16.031 -23.062 1 43.88 16 LEU B CA 1
ATOM 896 C C . LEU B 1 16 ? -19.172 -14.922 -22.016 1 43.88 16 LEU B C 1
ATOM 898 O O . LEU B 1 16 ? -19.688 -13.836 -22.328 1 43.88 16 LEU B O 1
ATOM 902 N N . VAL B 1 17 ? -19.453 -15.148 -20.797 1 48.47 17 VAL B N 1
ATOM 903 C CA . VAL B 1 17 ? -19.016 -14.195 -19.797 1 48.47 17 VAL B CA 1
ATOM 904 C C . VAL B 1 17 ? -17.609 -13.695 -20.125 1 48.47 17 VAL B C 1
ATOM 906 O O . VAL B 1 17 ? -16.625 -14.445 -20 1 48.47 17 VAL B O 1
ATOM 909 N N . SER B 1 18 ? -17.422 -12.836 -21.109 1 42.22 18 SER B N 1
ATOM 910 C CA . SER B 1 18 ? -16.281 -11.938 -21.031 1 42.22 18 SER B CA 1
ATOM 911 C C . SER B 1 18 ? -16.078 -11.422 -19.625 1 42.22 18 SER B C 1
ATOM 913 O O . SER B 1 18 ? -16.859 -10.602 -19.125 1 42.22 18 SER B O 1
ATOM 915 N N . ALA B 1 19 ? -15.672 -12.078 -18.625 1 45 19 ALA B N 1
ATOM 916 C CA . ALA B 1 19 ? -15.016 -11.484 -17.453 1 45 19 ALA B CA 1
ATOM 917 C C . ALA B 1 19 ? -14.203 -10.258 -17.859 1 45 19 ALA B C 1
ATOM 919 O O . ALA B 1 19 ? -13.047 -10.375 -18.266 1 45 19 ALA B O 1
ATOM 920 N N . SER B 1 20 ? -14.609 -9.258 -18.578 1 44.19 20 SER B N 1
ATOM 921 C CA . SER B 1 20 ? -13.852 -8.016 -18.484 1 44.19 20 SER B CA 1
ATOM 922 C C . SER B 1 20 ? -13.359 -7.773 -17.047 1 44.19 20 SER B C 1
ATOM 924 O O . SER B 1 20 ? -14.156 -7.488 -16.156 1 44.19 20 SER B O 1
ATOM 926 N N . GLU B 1 21 ? -12.469 -8.477 -16.594 1 48.53 21 GLU B N 1
ATOM 927 C CA . GLU B 1 21 ? -11.883 -8.305 -15.258 1 48.53 21 GLU B CA 1
ATOM 928 C C . GLU B 1 21 ? -11.664 -6.828 -14.945 1 48.53 21 GLU B C 1
ATOM 930 O O . GLU B 1 21 ? -10.68 -6.23 -15.383 1 48.53 21 GLU B O 1
ATOM 935 N N . SER B 1 22 ? -12.562 -5.984 -15.125 1 52.19 22 SER B N 1
ATOM 936 C CA . SER B 1 22 ? -12.469 -4.625 -14.609 1 52.19 22 SER B CA 1
ATOM 937 C C . SER B 1 22 ? -11.578 -4.57 -13.367 1 52.19 22 SER B C 1
ATOM 939 O O . SER B 1 22 ? -11.883 -5.199 -12.352 1 52.19 22 SER B O 1
ATOM 941 N N . THR B 1 23 ? -10.305 -4.625 -13.586 1 60.56 23 THR B N 1
ATOM 942 C CA . THR B 1 23 ? -9.422 -4.484 -12.43 1 60.56 23 THR B CA 1
ATOM 943 C C . THR B 1 23 ? -9.906 -3.361 -11.516 1 60.56 23 THR B C 1
ATOM 945 O O . THR B 1 23 ? -10.211 -2.262 -11.984 1 60.56 23 THR B O 1
ATOM 948 N N . SER B 1 24 ? -10.172 -3.707 -10.43 1 84.19 24 SER B N 1
ATOM 949 C CA . SER B 1 24 ? -10.641 -2.768 -9.414 1 84.19 24 SER B CA 1
ATOM 950 C C . SER B 1 24 ? -9.5 -1.896 -8.898 1 84.19 24 SER B C 1
ATOM 952 O O . SER B 1 24 ? -8.336 -2.303 -8.93 1 84.19 24 SER B O 1
ATOM 954 N N . VAL B 1 25 ? -9.781 -0.67 -8.797 1 88.06 25 VAL B N 1
ATOM 955 C CA . VAL B 1 25 ? -8.883 0.276 -8.148 1 88.06 25 VAL B CA 1
ATOM 956 C C . VAL B 1 25 ? -8.18 -0.4 -6.973 1 88.06 25 VAL B C 1
ATOM 958 O O . VAL B 1 25 ? -6.977 -0.225 -6.773 1 88.06 25 VAL B O 1
ATOM 961 N N . VAL B 1 26 ? -8.906 -1.328 -6.336 1 92.19 26 VAL B N 1
ATOM 962 C CA . VAL B 1 26 ? -8.383 -1.989 -5.145 1 92.19 26 VAL B CA 1
ATOM 963 C C . VAL B 1 26 ? -7.27 -2.957 -5.535 1 92.19 26 VAL B C 1
ATOM 965 O O . VAL B 1 26 ? -6.234 -3.023 -4.871 1 92.19 26 VAL B O 1
ATOM 968 N N . THR B 1 27 ? -7.469 -3.693 -6.652 1 94.75 27 THR B N 1
ATOM 969 C CA . THR B 1 27 ? -6.465 -4.656 -7.098 1 94.75 27 THR B CA 1
ATOM 970 C C . THR B 1 27 ? -5.172 -3.945 -7.492 1 94.75 27 THR B C 1
ATOM 972 O O . THR B 1 27 ? -4.078 -4.422 -7.18 1 94.75 27 THR B O 1
ATOM 975 N N . CYS B 1 28 ? -5.246 -2.881 -8.188 1 95.38 28 CYS B N 1
ATOM 976 C CA . CYS B 1 28 ? -4.078 -2.084 -8.539 1 95.38 28 CYS B CA 1
ATOM 977 C C . CYS B 1 28 ? -3.348 -1.597 -7.297 1 95.38 28 CYS B C 1
ATOM 979 O O . CYS B 1 28 ? -2.129 -1.745 -7.188 1 95.38 28 CYS B O 1
ATOM 981 N N . MET B 1 29 ? -4.082 -1.067 -6.32 1 94.44 29 MET B N 1
ATOM 982 C CA . MET B 1 29 ? -3.473 -0.504 -5.121 1 94.44 29 MET B CA 1
ATOM 983 C C . MET B 1 29 ? -2.859 -1.602 -4.258 1 94.44 29 MET B C 1
ATOM 985 O O . MET B 1 29 ? -1.79 -1.414 -3.674 1 94.44 29 MET B O 1
ATOM 989 N N . LEU B 1 30 ? -3.537 -2.727 -4.195 1 96.5 30 LEU B N 1
ATOM 990 C CA . LEU B 1 30 ? -2.971 -3.842 -3.443 1 96.5 30 LEU B CA 1
ATOM 991 C C . LEU B 1 30 ? -1.662 -4.312 -4.07 1 96.5 30 LEU B C 1
ATOM 993 O O . LEU B 1 30 ? -0.693 -4.594 -3.363 1 96.5 30 LEU B O 1
ATOM 997 N N . CYS B 1 31 ? -1.648 -4.379 -5.352 1 97.38 31 CYS B N 1
ATOM 998 C CA . CYS B 1 31 ? -0.42 -4.77 -6.035 1 97.38 31 CYS B CA 1
ATOM 999 C C . CYS B 1 31 ? 0.71 -3.797 -5.723 1 97.38 31 CYS B C 1
ATOM 1001 O O . CYS B 1 31 ? 1.852 -4.211 -5.508 1 97.38 31 CYS B O 1
ATOM 1003 N N . GLN B 1 32 ? 0.427 -2.512 -5.711 1 95.62 32 GLN B N 1
ATOM 1004 C CA . GLN B 1 32 ? 1.453 -1.51 -5.438 1 95.62 32 GLN B CA 1
ATOM 1005 C C . GLN B 1 32 ? 1.986 -1.641 -4.016 1 95.62 32 GLN B C 1
ATOM 1007 O O . GLN B 1 32 ? 3.199 -1.591 -3.793 1 95.62 32 GLN B O 1
ATOM 1012 N N . VAL B 1 33 ? 1.114 -1.842 -3.053 1 95.75 33 VAL B N 1
ATOM 1013 C CA . VAL B 1 33 ? 1.511 -1.996 -1.657 1 95.75 33 VAL B CA 1
ATOM 1014 C C . VAL B 1 33 ? 2.355 -3.258 -1.495 1 95.75 33 VAL B C 1
ATOM 1016 O O . VAL B 1 33 ? 3.35 -3.258 -0.766 1 95.75 33 VAL B O 1
ATOM 1019 N N . LEU B 1 34 ? 2.031 -4.254 -2.205 1 97.06 34 LEU B N 1
ATOM 1020 C CA . LEU B 1 34 ? 2.605 -5.566 -1.945 1 97.06 34 LEU B CA 1
ATOM 1021 C C . LEU B 1 34 ? 3.805 -5.828 -2.85 1 97.06 34 LEU B C 1
ATOM 1023 O O . LEU B 1 34 ? 4.52 -6.816 -2.676 1 97.06 34 LEU B O 1
ATOM 1027 N N . SER B 1 35 ? 4.059 -4.957 -3.801 1 95.69 35 SER B N 1
ATOM 1028 C CA . SER B 1 35 ? 5.254 -5.078 -4.625 1 95.69 35 SER B CA 1
ATOM 1029 C C . SER B 1 35 ? 6.488 -4.555 -3.896 1 95.69 35 SER B C 1
ATOM 1031 O O . SER B 1 35 ? 7.617 -4.898 -4.25 1 95.69 35 SER B O 1
ATOM 1033 N N . GLU B 1 36 ? 6.312 -3.789 -2.867 1 93.75 36 GLU B N 1
ATOM 1034 C CA . GLU B 1 36 ? 7.414 -3.127 -2.178 1 93.75 36 GLU B CA 1
ATOM 1035 C C . GLU B 1 36 ? 8.328 -4.141 -1.494 1 93.75 36 GLU B C 1
ATOM 1037 O O . GLU B 1 36 ? 9.547 -4.055 -1.604 1 93.75 36 GLU B O 1
ATOM 1042 N N . PRO B 1 37 ? 7.789 -5.031 -0.814 1 95.19 37 PRO B N 1
ATOM 1043 C CA . PRO B 1 37 ? 8.664 -6.004 -0.157 1 95.19 37 PRO B CA 1
ATOM 1044 C C . PRO B 1 37 ? 9.508 -6.805 -1.148 1 95.19 37 PRO B C 1
ATOM 1046 O O . PRO B 1 37 ? 10.578 -7.309 -0.791 1 95.19 37 PRO B O 1
ATOM 1049 N N . LEU B 1 38 ? 9.094 -6.902 -2.375 1 96 38 LEU B N 1
ATOM 1050 C CA . LEU B 1 38 ? 9.844 -7.621 -3.398 1 96 38 LEU B CA 1
ATOM 1051 C C . LEU B 1 38 ? 11.172 -6.934 -3.682 1 96 38 LEU B C 1
ATOM 1053 O O . LEU B 1 38 ? 12.133 -7.586 -4.09 1 96 38 LEU B O 1
ATOM 1057 N N . GLU B 1 39 ? 11.234 -5.691 -3.443 1 89.69 39 GLU B N 1
ATOM 1058 C CA . GLU B 1 39 ? 12.438 -4.902 -3.688 1 89.69 39 GLU B CA 1
ATOM 1059 C C . GLU B 1 39 ? 13.305 -4.816 -2.436 1 89.69 39 GLU B C 1
ATOM 1061 O O . GLU B 1 39 ? 14.523 -4.637 -2.527 1 89.69 39 GLU B O 1
ATOM 1066 N N . LYS B 1 40 ? 12.734 -5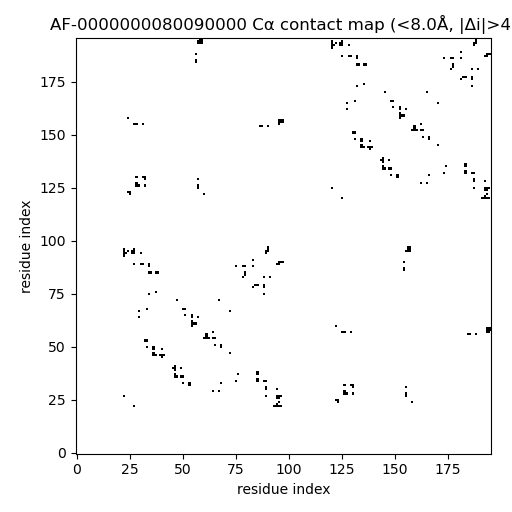.016 -1.347 1 88.88 40 LYS B N 1
ATOM 1067 C CA . LYS B 1 40 ? 13.414 -4.734 -0.086 1 88.88 40 LYS B CA 1
ATOM 1068 C C . LYS B 1 40 ? 13.961 -6.012 0.54 1 88.88 40 LYS B C 1
ATOM 1070 O O . LYS B 1 40 ? 15.062 -6.012 1.101 1 88.88 40 LYS B O 1
ATOM 1075 N N . GLU B 1 41 ? 13.18 -7.078 0.424 1 91.81 41 GLU B N 1
ATOM 1076 C CA . GLU B 1 41 ? 13.562 -8.32 1.099 1 91.81 41 GLU B CA 1
ATOM 1077 C C . GLU B 1 41 ? 14.398 -9.203 0.189 1 91.81 41 GLU B C 1
ATOM 1079 O O . GLU B 1 41 ? 14.227 -9.203 -1.03 1 91.81 41 GLU B O 1
ATOM 1084 N N . MET B 1 42 ? 15.297 -10.078 0.872 1 89.44 42 MET B N 1
ATOM 1085 C CA . MET B 1 42 ? 16.25 -10.875 0.099 1 89.44 42 MET B CA 1
ATOM 1086 C C . MET B 1 42 ? 15.734 -12.305 -0.083 1 89.44 42 MET B C 1
ATOM 1088 O O . MET B 1 42 ? 16.172 -13.008 -0.999 1 89.44 42 MET B O 1
ATOM 1092 N N . THR B 1 43 ? 14.836 -12.742 0.669 1 95.12 43 THR B N 1
ATOM 1093 C CA . THR B 1 43 ? 14.367 -14.125 0.575 1 95.12 43 THR B CA 1
ATOM 1094 C C . THR B 1 43 ? 12.859 -14.164 0.33 1 95.12 43 THR B C 1
ATOM 1096 O O . THR B 1 43 ? 12.133 -13.258 0.733 1 95.12 43 THR B O 1
ATOM 1099 N N . PRO B 1 44 ? 12.391 -15.281 -0.302 1 95.94 44 PRO B N 1
ATOM 1100 C CA . PRO B 1 44 ? 10.953 -15.406 -0.533 1 95.94 44 PRO B CA 1
ATOM 1101 C C . PRO B 1 44 ? 10.148 -15.422 0.764 1 95.94 44 PRO B C 1
ATOM 1103 O O . PRO B 1 44 ? 9.086 -14.789 0.845 1 95.94 44 PRO B O 1
ATOM 1106 N N . THR B 1 45 ? 10.625 -16.078 1.795 1 97.19 45 THR B N 1
ATOM 1107 C CA . THR B 1 45 ? 9.914 -16.172 3.066 1 97.19 45 THR B CA 1
ATOM 1108 C C . THR B 1 45 ? 9.82 -14.805 3.734 1 97.19 45 THR B C 1
ATOM 1110 O O . THR B 1 45 ? 8.766 -14.422 4.23 1 97.19 45 THR B O 1
ATOM 1113 N N . ALA B 1 46 ? 10.953 -14.094 3.76 1 97.62 46 ALA B N 1
ATOM 1114 C CA . ALA B 1 46 ? 10.961 -12.758 4.332 1 97.62 46 ALA B CA 1
ATOM 1115 C C . ALA B 1 46 ? 10.031 -11.82 3.562 1 97.62 46 ALA B C 1
ATOM 1117 O O . ALA B 1 46 ? 9.367 -10.969 4.152 1 97.62 46 ALA B O 1
ATOM 1118 N N . THR B 1 47 ? 10.008 -11.992 2.26 1 98.19 47 THR B N 1
ATOM 1119 C CA . THR 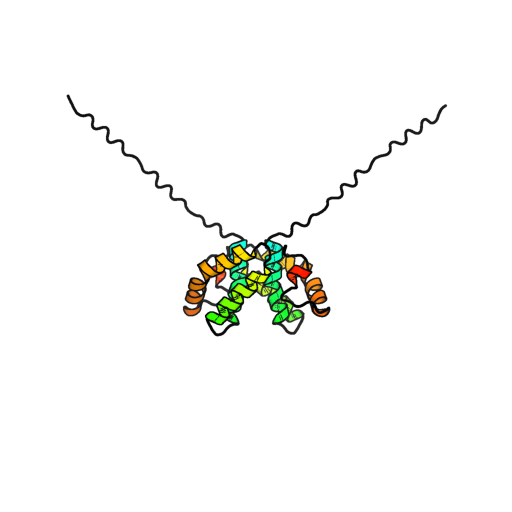B 1 47 ? 9.156 -11.164 1.413 1 98.19 47 THR B CA 1
ATOM 1120 C C . THR B 1 47 ? 7.68 -11.414 1.715 1 98.19 47 THR B C 1
ATOM 1122 O O . THR B 1 47 ? 6.91 -10.477 1.911 1 98.19 47 THR B O 1
ATOM 1125 N N . VAL B 1 48 ? 7.297 -12.633 1.794 1 98.31 48 VAL B N 1
ATOM 1126 C CA . VAL B 1 48 ? 5.906 -12.992 2.049 1 98.31 48 VAL B CA 1
ATOM 1127 C C . VAL B 1 48 ? 5.5 -12.539 3.447 1 98.31 48 VAL B C 1
ATOM 1129 O O . VAL B 1 48 ? 4.402 -12.008 3.639 1 98.31 48 VAL B O 1
ATOM 1132 N N . ASN B 1 49 ? 6.371 -12.688 4.418 1 98.06 49 ASN B N 1
ATOM 1133 C CA . ASN B 1 49 ? 6.086 -12.211 5.77 1 98.06 49 ASN B CA 1
ATOM 1134 C C . ASN B 1 49 ? 5.895 -10.703 5.809 1 98.06 49 ASN B C 1
ATOM 1136 O O . ASN B 1 49 ? 5.012 -10.203 6.512 1 98.06 49 ASN B O 1
ATOM 1140 N N . ALA B 1 50 ? 6.77 -10.039 5.09 1 97 50 ALA B N 1
ATOM 1141 C CA . ALA B 1 50 ? 6.633 -8.586 5.023 1 97 50 ALA B CA 1
ATOM 1142 C C . ALA B 1 50 ? 5.312 -8.188 4.375 1 97 50 ALA B C 1
ATOM 1144 O O . ALA B 1 50 ? 4.688 -7.199 4.773 1 97 50 ALA B O 1
ATOM 1145 N N . MET B 1 51 ? 4.812 -8.922 3.357 1 98 51 MET B N 1
ATOM 1146 C CA . MET B 1 51 ? 3.533 -8.641 2.711 1 98 51 MET B CA 1
ATOM 1147 C C . MET B 1 51 ? 2.379 -8.82 3.693 1 98 51 MET B C 1
ATOM 1149 O O . MET B 1 51 ? 1.479 -7.984 3.762 1 98 51 MET B O 1
ATOM 1153 N N . PHE B 1 52 ? 2.428 -9.82 4.438 1 98.06 52 PHE B N 1
ATOM 1154 C CA . PHE B 1 52 ? 1.347 -10.062 5.387 1 98.06 52 PHE B CA 1
ATOM 1155 C C . PHE B 1 52 ? 1.389 -9.039 6.52 1 98.06 52 PHE B C 1
ATOM 1157 O O . PHE B 1 52 ? 0.346 -8.641 7.043 1 98.06 52 PHE B O 1
ATOM 1164 N N . LYS B 1 53 ? 2.562 -8.641 6.891 1 96.31 53 LYS B N 1
ATOM 1165 C CA . LYS B 1 53 ? 2.666 -7.57 7.879 1 96.31 53 LYS B CA 1
ATOM 1166 C C . LYS B 1 53 ? 2.004 -6.293 7.375 1 96.31 53 LYS B C 1
ATOM 1168 O O . LYS B 1 53 ? 1.364 -5.574 8.141 1 96.31 53 LYS B O 1
ATOM 1173 N N . LYS B 1 54 ? 2.211 -5.977 6.117 1 95.62 54 LYS B N 1
ATOM 1174 C CA . LYS B 1 54 ? 1.521 -4.824 5.543 1 95.62 54 LYS B CA 1
ATOM 1175 C C . LYS B 1 54 ? 0.006 -5 5.609 1 95.62 54 LYS B C 1
ATOM 1177 O O . LYS B 1 54 ? -0.723 -4.051 5.895 1 95.62 54 LYS B O 1
ATOM 1182 N N . CYS B 1 55 ? -0.528 -6.207 5.422 1 97.06 55 CYS B N 1
ATOM 1183 C CA . CYS B 1 55 ? -1.961 -6.48 5.469 1 97.06 55 CYS B CA 1
ATOM 1184 C C . CYS B 1 55 ? -2.512 -6.27 6.875 1 97.06 55 CYS B C 1
ATOM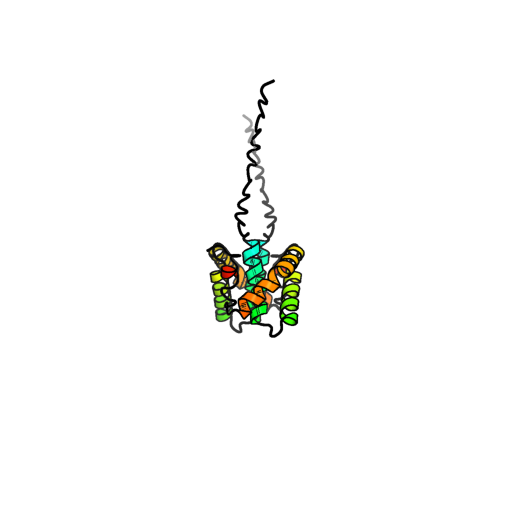 1186 O O . CYS B 1 55 ? -3.654 -5.84 7.039 1 97.06 55 CYS B O 1
ATOM 1188 N N . ASP B 1 56 ? -1.719 -6.453 7.801 1 95.38 56 ASP B N 1
ATOM 1189 C CA . ASP B 1 56 ? -2.131 -6.277 9.188 1 95.38 56 ASP B CA 1
ATOM 1190 C C . ASP B 1 56 ? -2.555 -4.836 9.461 1 95.38 56 ASP B C 1
ATOM 1192 O O . ASP B 1 56 ? -3.365 -4.578 10.352 1 95.38 56 ASP B O 1
ATOM 1196 N N . LYS B 1 57 ? -2.078 -3.986 8.648 1 92.81 57 LYS B N 1
ATOM 1197 C CA . LYS B 1 57 ? -2.279 -2.564 8.914 1 92.81 57 LYS B CA 1
ATOM 1198 C C . LYS B 1 57 ? -3.469 -2.023 8.125 1 92.81 57 LYS B C 1
ATOM 1200 O O . LYS B 1 57 ? -3.771 -0.83 8.188 1 92.81 57 LYS B O 1
ATOM 1205 N N . MET B 1 58 ? -4.199 -2.844 7.426 1 91.12 58 MET B N 1
ATOM 1206 C CA . MET B 1 58 ? -5.18 -2.354 6.465 1 91.12 58 MET B CA 1
ATOM 1207 C C . MET B 1 58 ? -6.578 -2.35 7.07 1 91.12 58 MET B C 1
ATOM 1209 O O . MET B 1 58 ? -7.57 -2.178 6.355 1 91.12 58 MET B O 1
ATOM 1213 N N . GLY B 1 59 ? -6.699 -2.645 8.398 1 89.75 59 GLY B N 1
ATOM 1214 C CA . GLY B 1 59 ? -8.008 -2.604 9.031 1 89.75 59 GLY B CA 1
ATOM 1215 C C . GLY B 1 59 ? -8.992 -3.586 8.438 1 89.75 59 GLY B C 1
ATOM 1216 O O . GLY B 1 59 ? -8.688 -4.773 8.297 1 89.75 59 GLY B O 1
ATOM 1217 N N . LEU B 1 60 ? -10.117 -2.994 7.887 1 90.62 60 LEU B N 1
ATOM 1218 C CA . LEU B 1 60 ? -11.195 -3.824 7.359 1 90.62 60 LEU B CA 1
ATOM 1219 C C . LEU B 1 60 ? -10.758 -4.531 6.082 1 90.62 60 LEU B C 1
ATOM 1221 O O . LEU B 1 60 ? -11.336 -5.559 5.711 1 90.62 60 LEU B O 1
ATOM 1225 N N . MET B 1 61 ? -9.719 -4.008 5.496 1 92.06 61 MET B N 1
ATOM 1226 C CA . MET B 1 61 ? -9.266 -4.559 4.223 1 92.06 61 MET B CA 1
ATOM 1227 C C . MET B 1 61 ? -8.234 -5.656 4.445 1 92.06 61 MET B C 1
ATOM 1229 O O . MET B 1 61 ? -7.719 -6.234 3.484 1 92.06 61 MET B O 1
ATOM 1233 N N . GLU B 1 62 ? -7.973 -5.988 5.656 1 95.06 62 GLU B N 1
ATOM 1234 C CA . GLU B 1 62 ? -6.941 -6.969 5.977 1 95.06 62 GLU B CA 1
ATOM 1235 C C . GLU B 1 62 ? -7.238 -8.312 5.328 1 95.06 62 GLU B C 1
ATOM 1237 O O . GLU B 1 62 ? -6.383 -8.891 4.652 1 95.06 62 GLU B O 1
ATOM 1242 N N . PRO B 1 63 ? -8.539 -8.844 5.461 1 96.56 63 PRO B N 1
ATOM 1243 C CA . PRO B 1 63 ? -8.75 -10.148 4.844 1 96.56 63 PRO B CA 1
ATOM 1244 C C . PRO B 1 63 ? -8.664 -10.109 3.318 1 96.56 63 PRO B C 1
ATOM 1246 O O . PRO B 1 63 ? -8.234 -11.078 2.693 1 96.56 63 PRO B O 1
ATOM 1249 N N . VAL B 1 64 ? -9.109 -9.109 2.742 1 95.31 64 VAL B N 1
ATOM 1250 C CA . VAL B 1 64 ? -9.008 -8.93 1.296 1 95.31 64 VAL B CA 1
ATOM 1251 C C . VAL B 1 64 ? -7.539 -8.883 0.881 1 95.31 64 VAL B C 1
ATOM 1253 O O . VAL B 1 64 ? -7.145 -9.508 -0.104 1 95.31 64 VAL B O 1
ATOM 1256 N N . CYS B 1 65 ? -6.75 -8.188 1.611 1 97.5 65 CYS B N 1
ATOM 1257 C CA . CYS B 1 65 ? -5.312 -8.062 1.39 1 97.5 65 CYS B CA 1
ATOM 1258 C C . CYS B 1 65 ? -4.625 -9.422 1.485 1 97.5 65 CYS B C 1
ATOM 1260 O O . CYS B 1 65 ? -3.818 -9.773 0.625 1 97.5 65 CYS B O 1
ATOM 1262 N N . GLU B 1 66 ? -4.969 -10.148 2.553 1 98.31 66 GLU B N 1
ATOM 1263 C CA . GLU B 1 66 ? -4.375 -11.469 2.74 1 98.31 66 GLU B CA 1
ATOM 1264 C C . GLU B 1 66 ? -4.742 -12.406 1.596 1 98.31 66 GLU B C 1
ATOM 1266 O O . GLU B 1 66 ? -3.906 -13.188 1.131 1 98.31 66 GLU B O 1
ATOM 1271 N N . GLN B 1 67 ? -5.934 -12.305 1.201 1 97.88 67 GLN B N 1
ATOM 1272 C CA . GLN B 1 67 ? -6.363 -13.125 0.077 1 97.88 67 GLN B CA 1
ATOM 1273 C C . GLN B 1 67 ? -5.609 -12.758 -1.197 1 97.88 67 GLN B C 1
ATOM 1275 O O . GLN B 1 67 ? -5.215 -13.633 -1.969 1 97.88 67 GLN B O 1
ATOM 1280 N N . PHE B 1 68 ? -5.465 -11.586 -1.49 1 97.94 68 PHE B N 1
ATOM 1281 C CA . PHE B 1 68 ? -4.719 -11.133 -2.66 1 97.94 68 PHE B CA 1
ATOM 1282 C C . PHE B 1 68 ? -3.314 -11.727 -2.664 1 97.94 68 PHE B C 1
ATOM 1284 O O . PHE B 1 68 ? -2.844 -12.211 -3.693 1 97.94 68 PHE B O 1
ATOM 1291 N N . VAL B 1 69 ? -2.621 -11.625 -1.533 1 98.38 69 VAL B N 1
ATOM 1292 C CA . VAL B 1 69 ? -1.274 -12.18 -1.422 1 98.38 69 VAL B CA 1
ATOM 1293 C C . VAL B 1 69 ? -1.298 -13.672 -1.736 1 98.38 69 VAL B C 1
ATOM 1295 O O . VAL B 1 69 ? -0.51 -14.156 -2.553 1 98.38 69 VAL B O 1
ATOM 1298 N N . SER B 1 70 ? -2.172 -14.336 -1.114 1 97.31 70 SER B N 1
ATOM 1299 C CA . SER B 1 70 ? -2.242 -15.789 -1.252 1 97.31 70 SER B CA 1
ATOM 1300 C C . SER B 1 70 ? -2.502 -16.188 -2.699 1 97.31 70 SER B C 1
ATOM 1302 O O . SER B 1 70 ? -1.98 -17.203 -3.168 1 97.31 70 SER B O 1
ATOM 1304 N N . GLU B 1 71 ? -3.186 -15.477 -3.363 1 97.56 71 GLU B N 1
ATOM 1305 C CA . GLU B 1 71 ? -3.604 -15.836 -4.715 1 97.56 71 GLU B CA 1
ATOM 1306 C C . GLU B 1 71 ? -2.582 -15.383 -5.75 1 97.56 71 GLU B C 1
ATOM 1308 O O . GLU B 1 71 ? -2.461 -15.992 -6.816 1 97.56 71 GLU B O 1
ATOM 1313 N N . ASN B 1 72 ? -1.812 -14.359 -5.43 1 97.75 72 ASN B N 1
ATOM 1314 C CA . ASN B 1 72 ? -1.081 -13.703 -6.512 1 97.75 72 ASN B CA 1
ATOM 1315 C C . ASN B 1 72 ? 0.423 -13.719 -6.258 1 97.75 72 ASN B C 1
ATOM 1317 O O . ASN B 1 72 ? 1.213 -13.43 -7.16 1 97.75 72 ASN B O 1
ATOM 1321 N N . VAL B 1 73 ? 0.906 -14.039 -5.109 1 98.12 73 VAL B N 1
ATOM 1322 C CA . VAL B 1 73 ? 2.299 -13.836 -4.73 1 98.12 73 VAL B CA 1
ATOM 1323 C C . VAL B 1 73 ? 3.203 -14.727 -5.574 1 98.12 73 VAL B C 1
ATOM 1325 O O . VAL B 1 73 ? 4.305 -14.328 -5.957 1 98.12 73 VAL B O 1
ATOM 1328 N N . LYS B 1 74 ? 2.797 -15.922 -5.816 1 97.88 74 LYS B N 1
ATOM 1329 C CA . LYS B 1 74 ? 3.605 -16.812 -6.645 1 97.88 74 LYS B CA 1
ATOM 1330 C C . LYS B 1 74 ? 3.869 -16.188 -8.016 1 97.88 74 LYS B C 1
ATOM 1332 O O . LYS B 1 74 ? 4.996 -16.219 -8.508 1 97.88 74 LYS B O 1
ATOM 1337 N N . ASP B 1 75 ? 2.857 -15.688 -8.625 1 98.19 75 ASP B N 1
ATOM 1338 C CA . ASP B 1 75 ? 3.002 -15.062 -9.938 1 98.19 75 ASP B CA 1
ATOM 1339 C C . ASP B 1 75 ? 3.875 -13.812 -9.852 1 98.19 75 ASP B C 1
ATOM 1341 O O . ASP B 1 75 ? 4.641 -13.516 -10.773 1 98.19 75 ASP B O 1
ATOM 1345 N N . MET B 1 76 ? 3.787 -13.086 -8.828 1 98 76 MET B N 1
ATOM 1346 C CA . MET B 1 76 ? 4.633 -11.906 -8.633 1 98 76 MET B CA 1
ATOM 1347 C C . MET B 1 76 ? 6.105 -12.297 -8.57 1 98 76 MET B C 1
ATOM 1349 O O . MET B 1 76 ? 6.941 -11.695 -9.242 1 98 76 MET B O 1
ATOM 1353 N N . PHE B 1 77 ? 6.41 -13.344 -7.891 1 97.81 77 PHE B N 1
ATOM 1354 C CA . PHE B 1 77 ? 7.781 -13.836 -7.812 1 97.81 77 PHE B CA 1
ATOM 1355 C C . PHE B 1 77 ? 8.273 -14.281 -9.188 1 97.81 77 PHE B C 1
ATOM 1357 O O . PHE B 1 77 ? 9.406 -13.969 -9.578 1 97.81 77 PHE B O 1
ATOM 1364 N N . GLN B 1 78 ? 7.449 -15 -9.812 1 97.38 78 GLN B N 1
ATOM 1365 C CA . GLN B 1 78 ? 7.832 -15.523 -11.125 1 97.38 78 GLN B CA 1
ATOM 1366 C C . GLN B 1 78 ? 8.148 -14.391 -12.094 1 97.38 78 GLN B C 1
ATOM 1368 O O . GLN B 1 78 ? 9.148 -14.438 -12.812 1 97.38 78 GLN B O 1
ATOM 1373 N N . ARG B 1 79 ? 7.324 -13.359 -12.148 1 97.62 79 ARG B N 1
ATOM 1374 C CA . ARG B 1 79 ? 7.543 -12.234 -13.047 1 97.62 79 ARG B CA 1
ATOM 1375 C C . ARG B 1 79 ? 8.844 -11.508 -12.719 1 97.62 79 ARG B C 1
ATOM 1377 O O . ARG B 1 79 ? 9.602 -11.141 -13.617 1 97.62 79 ARG B O 1
ATOM 1384 N N . VAL B 1 80 ? 9.141 -11.398 -11.438 1 96.62 80 VAL B N 1
ATOM 1385 C CA . VAL B 1 80 ? 10.367 -10.734 -11.016 1 96.62 80 VAL B CA 1
ATOM 1386 C C . VAL B 1 80 ? 11.578 -11.586 -11.383 1 96.62 80 VAL B C 1
ATOM 1388 O O . VAL B 1 80 ? 12.594 -11.062 -11.852 1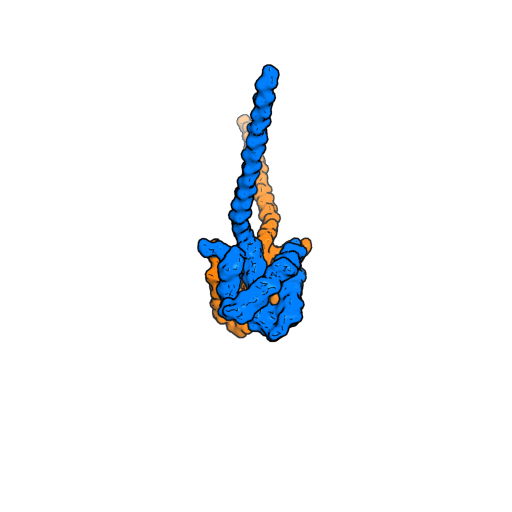 96.62 80 VAL B O 1
ATOM 1391 N N . ARG B 1 81 ? 11.469 -12.852 -11.227 1 95.38 81 ARG B N 1
ATOM 1392 C CA . ARG B 1 81 ? 12.547 -13.758 -11.602 1 95.38 81 ARG B CA 1
ATOM 1393 C C . ARG B 1 81 ? 12.789 -13.711 -13.109 1 95.38 81 ARG B C 1
ATOM 1395 O O . ARG B 1 81 ? 13.93 -13.875 -13.562 1 95.38 81 ARG B O 1
ATOM 1402 N N . GLN B 1 82 ? 11.75 -13.438 -13.805 1 96.44 82 GLN B N 1
ATOM 1403 C CA . GLN B 1 82 ? 11.852 -13.375 -15.266 1 96.44 82 GLN B CA 1
ATOM 1404 C C . GLN B 1 82 ? 12.359 -12.016 -15.719 1 96.44 82 GLN B C 1
ATOM 1406 O O . GLN B 1 82 ? 12.508 -11.773 -16.922 1 96.44 82 GLN B O 1
ATOM 1411 N N . GLY B 1 83 ? 12.578 -11.125 -14.844 1 95.31 83 GLY B N 1
ATOM 1412 C CA . GLY B 1 83 ? 13.273 -9.891 -15.18 1 95.31 83 GLY B CA 1
ATOM 1413 C C . GLY B 1 83 ? 12.359 -8.688 -15.203 1 95.31 83 GLY B C 1
ATOM 1414 O O . GLY B 1 83 ? 12.773 -7.598 -15.617 1 95.31 83 GLY B O 1
ATOM 1415 N N . THR B 1 84 ? 11.156 -8.906 -14.82 1 96.12 84 THR B N 1
ATOM 1416 C CA . THR B 1 84 ? 10.258 -7.758 -14.719 1 96.12 84 THR B CA 1
ATOM 1417 C C . THR B 1 84 ? 10.672 -6.852 -13.562 1 96.12 84 THR B C 1
ATOM 1419 O O . THR B 1 84 ? 10.75 -7.293 -12.414 1 96.12 84 THR B O 1
ATOM 1422 N N . PRO B 1 85 ? 10.883 -5.484 -13.906 1 95.31 85 PRO B N 1
ATOM 1423 C CA . PRO B 1 85 ? 11.164 -4.582 -12.789 1 95.31 85 PRO B CA 1
ATOM 1424 C C . PRO B 1 85 ? 9.961 -4.418 -11.852 1 95.31 85 PRO B C 1
ATOM 1426 O O . PRO B 1 85 ? 8.82 -4.395 -12.312 1 95.31 85 PRO B O 1
ATOM 1429 N N . THR B 1 86 ? 10.203 -4.219 -10.562 1 94.44 86 THR B N 1
ATOM 1430 C CA . THR B 1 86 ? 9.141 -4.086 -9.578 1 94.44 86 THR B CA 1
ATOM 1431 C C . THR B 1 86 ? 8.297 -2.852 -9.859 1 94.44 86 THR B C 1
ATOM 1433 O O . THR B 1 86 ? 7.082 -2.859 -9.625 1 94.44 86 THR B O 1
ATOM 1436 N N . ASP B 1 87 ? 8.93 -1.794 -10.438 1 91.75 87 ASP B N 1
ATOM 1437 C CA . ASP B 1 87 ? 8.242 -0.528 -10.672 1 91.75 87 ASP B CA 1
ATOM 1438 C C . ASP B 1 87 ? 7.172 -0.678 -11.75 1 91.75 87 ASP B C 1
ATOM 1440 O O . ASP B 1 87 ? 6.273 0.159 -11.859 1 91.75 87 ASP B O 1
ATOM 1444 N N . SER B 1 88 ? 7.227 -1.732 -12.555 1 94.06 88 SER B N 1
ATOM 1445 C CA . SER B 1 88 ? 6.238 -1.937 -13.609 1 94.06 88 SER B CA 1
ATOM 1446 C C . SER B 1 88 ? 5.492 -3.254 -13.422 1 94.06 88 SER B C 1
ATOM 1448 O O . SER B 1 88 ? 4.785 -3.705 -14.328 1 94.06 88 SER B O 1
ATOM 1450 N N . LEU B 1 89 ? 5.668 -3.789 -12.312 1 96.44 89 LEU B N 1
ATOM 1451 C CA . LEU B 1 89 ? 5.152 -5.129 -12.062 1 96.44 89 LEU B CA 1
ATOM 1452 C C . LEU B 1 89 ? 3.631 -5.152 -12.156 1 96.44 89 LEU B C 1
ATOM 1454 O O . LEU B 1 89 ? 3.059 -6.027 -12.805 1 96.44 89 LEU B O 1
ATOM 1458 N N . CYS B 1 90 ? 2.98 -4.23 -11.516 1 96.81 90 CYS B N 1
ATOM 1459 C CA . CYS B 1 90 ? 1.526 -4.254 -11.414 1 96.81 90 CYS B CA 1
ATOM 1460 C C . CYS B 1 90 ? 0.878 -3.982 -12.766 1 96.81 90 CYS B C 1
ATOM 1462 O O . CYS B 1 90 ? -0.184 -4.527 -13.07 1 96.81 90 CYS B O 1
ATOM 1464 N N . GLN B 1 91 ? 1.531 -3.146 -13.594 1 93.62 91 GLN B N 1
ATOM 1465 C CA . GLN B 1 91 ? 1.059 -2.932 -14.961 1 93.62 91 GLN B CA 1
ATOM 1466 C C . GLN B 1 91 ? 1.25 -4.184 -15.812 1 93.62 91 GLN B C 1
ATOM 1468 O O . GLN B 1 91 ? 0.368 -4.551 -16.594 1 93.62 91 GLN B O 1
ATOM 1473 N N . THR B 1 92 ? 2.41 -4.734 -15.641 1 94.62 92 THR B N 1
ATOM 1474 C CA . THR B 1 92 ? 2.719 -5.938 -16.406 1 94.62 92 THR B CA 1
ATOM 1475 C C . THR B 1 92 ? 1.732 -7.055 -16.078 1 94.62 92 THR B C 1
ATOM 1477 O O . THR B 1 92 ? 1.333 -7.816 -16.953 1 94.62 92 THR B O 1
ATOM 1480 N N . MET B 1 93 ? 1.354 -7.109 -14.805 1 95.88 93 MET B N 1
ATOM 1481 C CA . MET B 1 93 ? 0.42 -8.141 -14.359 1 95.88 93 MET B CA 1
ATOM 1482 C C . MET B 1 93 ? -1.017 -7.754 -14.688 1 95.88 93 MET B C 1
ATOM 1484 O O . MET B 1 93 ? -1.952 -8.484 -14.367 1 95.88 93 MET B O 1
ATOM 1488 N N . ARG B 1 94 ? -1.159 -6.57 -15.211 1 93.69 94 ARG B N 1
ATOM 1489 C CA . ARG B 1 94 ? -2.443 -6.055 -15.672 1 93.69 94 ARG B CA 1
ATOM 1490 C C . ARG B 1 94 ? -3.383 -5.793 -14.5 1 93.69 94 ARG B C 1
ATOM 1492 O O . ARG B 1 94 ? -4.598 -5.957 -14.625 1 93.69 94 ARG B O 1
ATOM 1499 N N . PHE B 1 95 ? -2.859 -5.488 -13.375 1 95.5 95 PHE B N 1
ATOM 1500 C CA . PHE B 1 95 ? -3.686 -5.102 -12.242 1 95.5 95 PHE B CA 1
ATOM 1501 C C . PHE B 1 95 ? -4.062 -3.627 -12.32 1 95.5 95 PHE B C 1
ATOM 1503 O O . PHE B 1 95 ? -5.008 -3.188 -11.664 1 95.5 95 PHE B O 1
ATOM 1510 N N . CYS B 1 96 ? -3.24 -2.799 -12.992 1 92.69 96 CYS B N 1
ATOM 1511 C CA . CYS B 1 96 ? -3.504 -1.371 -13.117 1 92.69 96 CYS B CA 1
ATOM 1512 C C . CYS B 1 96 ? -3.816 -0.997 -14.562 1 92.69 96 CYS B C 1
ATOM 1514 O O . CYS B 1 96 ? -3.133 -1.444 -15.484 1 92.69 96 CYS B O 1
ATOM 1516 N N . GLU B 1 97 ? -4.941 -0.276 -14.664 1 85.44 97 GLU B N 1
ATOM 1517 C CA . GLU B 1 97 ? -5.316 0.2 -15.992 1 85.44 97 GLU B CA 1
ATOM 1518 C C . GLU B 1 97 ? -4.535 1.454 -16.375 1 85.44 97 GLU B C 1
ATOM 1520 O O . GLU B 1 97 ? -4.281 2.312 -15.523 1 85.44 97 GLU B O 1
ATOM 1525 N N . ILE B 1 98 ? -4.113 1.524 -17.625 1 72.06 98 ILE B N 1
ATOM 1526 C CA . ILE B 1 98 ? -3.35 2.666 -18.109 1 72.06 98 ILE B CA 1
ATOM 1527 C C . ILE B 1 98 ? -4.305 3.752 -18.609 1 72.06 98 ILE B C 1
ATOM 1529 O O . ILE B 1 98 ? -5.352 3.451 -19.188 1 72.06 98 ILE B O 1
#

pLDDT: mean 83.62, std 20.67, range [35.25, 98.38]